Protein AF-0000000079721865 (afdb_homodimer)

InterPro domains:
  IPR003718 OsmC/Ohr conserved domain [PF02566] (36-125)
  IPR015946 K homology domain-like, alpha/beta [G3DSA:3.30.300.20] (5-131)
  IPR036102 OsmC/Ohr superfamily [SSF82784] (3-128)

pLDDT: mean 96.14, std 5.16, range [50.62, 98.81]

Nearest PDB structures (foldseek):
  1lql-assembly4_G  TM=8.878E-01  e=3.752E-09  Mycoplasmoides pneumoniae
  1ml8-assembly1_A-2  TM=7.952E-01  e=2.985E-07  Escherichia coli
  2pn2-assembly1_A-2  TM=7.526E-01  e=1.915E-07  Psychrobacter arcticus 273-4
  6mjn-assembly2_C  TM=7.484E-01  e=2.421E-06  Legionella pneumophila
  3lus-assembly1_A  TM=7.087E-01  e=6.554E-05  Vibrio cholerae O1 biovar El Tor str. N16961

Solvent-accessible surface area (backbone atoms only — not comparable to full-atom values): 13467 Å² total; per-residue (Å²): 96,78,48,74,42,38,32,40,36,36,60,99,43,54,29,38,30,43,33,84,75,37,76,46,64,31,34,44,43,82,88,32,55,76,42,32,37,43,33,69,55,34,37,51,41,12,41,49,42,30,51,53,27,42,51,51,52,46,28,64,76,67,64,32,63,56,58,36,38,40,36,41,40,38,35,36,41,43,76,84,68,25,19,55,40,38,38,40,36,43,36,37,38,30,33,72,42,84,66,60,49,64,70,61,49,50,52,48,46,55,60,61,17,34,49,48,45,28,44,51,63,43,24,53,72,50,72,50,77,44,76,41,74,63,130,97,78,48,75,42,39,32,39,36,36,61,99,44,54,28,36,31,44,35,83,75,38,74,46,66,29,34,42,42,82,88,32,55,75,45,30,37,42,34,69,55,33,37,54,40,12,41,50,42,30,49,55,27,43,51,50,50,44,28,64,75,63,64,34,62,56,57,37,36,39,37,41,40,37,34,38,41,44,76,82,68,25,18,55,40,38,38,41,37,43,36,37,37,28,31,75,41,86,65,59,50,63,70,60,49,51,52,46,44,56,59,61,16,34,49,50,44,29,46,51,64,44,24,52,73,49,71,50,78,44,75,40,74,63,129

Sequence (270 aa):
MNYQIKASSISNQDAVVHIKQSNIDFGTTPNTAETLPNPAELLLGSFAACILKNVERFSGMMNFSYTKATLEVNATRLENPPRIDNILYNLTIYSSDKKLNIDLLKKNLERFGTIYNTLKLSCTISGTIDTIEHVMNYQIKASSISNQDAVVHIKQSNIDFGTTPNTAETLPNPAELLLGSFAACILKNVERFSGMMNFSYTKATLEVNATRLENPPRIDNILYNLTIYSSDKKLNIDLLKKNLERFGTIYNTLKLSCTISGTIDTIEHV

Secondary structure (DSSP, 8-state):
-EEEEEEEEETTS-EEEEETTEEEEE--SGGGTTTSPPHHHHHHHHHHHHHHHHHHHHHHHTT---SEEEEEEEEEEEETTEEEEEEEEEEEEE---TT--HHHHHHHHHHH-HHHHHHTTTSEEEEEEEEE---/-EEEEEEEEETTS-EEEEETTEEEEE--SGGGTTTSPPHHHHHHHHHHHHHHHHHHHHHHHTT---SEEEEEEEEEEEETTEEEEEEEEEEEEE---TT--HHHHHHHHHHH-HHHHHHTTTSEEEEEEEEE---

Radius of gyration: 18.84 Å; Cα contacts (8 Å, |Δi|>4): 651; chains: 2; bounding box: 33×64×42 Å

Foldseek 3Di:
DDDDWDKDDDPPGWIWIGDDPDIATAGDDPVCPVPHHDPVRVLVVLVVCLLVVLVVVVCVVLVFDFDDKDKDKDWDFDVVVTDTAEIEMEMETAGPTPSDDQVVSVVCSCVPRPSNVVCVVRYHYDYDYHYDYDD/DDDDWDKDDDPPGWIWIGDDPDIAIAGDDPVCPVPHHDPVRVLVVLVVCLLVVLVVVVCVVLVFDFDDKDKDKDWDFDVVVTDTAEIEMEMETAGPTPSDDQVVSVVCSCVPRPSNVVCVVRYHYDYDYHYDYDD

Organism: NCBI:txid616991

Structure (mmCIF, N/CA/C/O backbone):
data_AF-0000000079721865-model_v1
#
loop_
_entity.id
_entity.type
_entity.pdbx_description
1 polymer 'OsmC-like protein'
#
loop_
_atom_site.group_PDB
_atom_site.id
_atom_site.type_symbol
_atom_site.label_atom_id
_atom_site.label_alt_id
_atom_site.label_comp_id
_atom_site.label_asym_id
_atom_site.label_entity_id
_atom_site.label_seq_id
_atom_site.pdbx_PDB_ins_code
_atom_site.Cartn_x
_atom_site.Cartn_y
_atom_site.Cartn_z
_atom_site.occupancy
_atom_site.B_iso_or_equiv
_atom_site.auth_seq_id
_atom_site.auth_comp_id
_atom_site.auth_asym_id
_atom_site.auth_atom_id
_atom_site.pdbx_PDB_model_num
ATOM 1 N N . MET A 1 1 ? -14.484 1.109 -11.148 1 88.56 1 MET A N 1
ATOM 2 C CA . MET A 1 1 ? -14.562 0.683 -9.758 1 88.56 1 MET A CA 1
ATOM 3 C C . MET A 1 1 ? -13.953 1.732 -8.836 1 88.56 1 MET A C 1
ATOM 5 O O . MET A 1 1 ? -13.008 2.422 -9.203 1 88.56 1 MET A O 1
ATOM 9 N N . ASN A 1 2 ? -14.703 1.821 -7.664 1 93 2 ASN A N 1
ATOM 10 C CA . ASN A 1 2 ? -14.258 2.83 -6.711 1 93 2 ASN A CA 1
ATOM 11 C C . ASN A 1 2 ? -13.836 2.201 -5.387 1 93 2 ASN A C 1
ATOM 13 O O . ASN A 1 2 ? -14.359 1.159 -4.992 1 93 2 ASN A O 1
ATOM 17 N N . TYR A 1 3 ? -12.828 2.859 -4.777 1 95.88 3 TYR A N 1
ATOM 18 C CA . TYR A 1 3 ? -12.336 2.43 -3.471 1 95.88 3 TYR A CA 1
ATOM 19 C C . TYR A 1 3 ? -12.344 3.584 -2.477 1 95.88 3 TYR A C 1
ATOM 21 O O . TYR A 1 3 ? -12.188 4.746 -2.863 1 95.88 3 TYR A O 1
ATOM 29 N N . GLN A 1 4 ? -12.539 3.146 -1.228 1 96.19 4 GLN A N 1
ATOM 30 C CA . GLN A 1 4 ? -12.508 4.133 -0.152 1 96.19 4 GLN A CA 1
ATOM 31 C C . GLN A 1 4 ? -11.914 3.539 1.122 1 96.19 4 GLN A C 1
ATOM 33 O O . GLN A 1 4 ? -12.25 2.416 1.506 1 96.19 4 GLN A O 1
ATOM 38 N N . ILE A 1 5 ? -10.992 4.324 1.718 1 97.56 5 ILE A N 1
ATOM 39 C CA . ILE A 1 5 ? -10.492 3.943 3.037 1 97.56 5 ILE A CA 1
ATOM 40 C C . ILE A 1 5 ? -10.43 5.172 3.939 1 97.56 5 ILE A C 1
ATOM 42 O O . ILE A 1 5 ? -10.547 6.305 3.467 1 97.56 5 ILE A O 1
ATOM 46 N N . LYS A 1 6 ? -10.344 4.93 5.211 1 98.31 6 LYS A N 1
ATOM 47 C CA . LYS A 1 6 ? -10.117 5.965 6.215 1 98.31 6 LYS A CA 1
ATOM 48 C C . LYS A 1 6 ? -8.875 5.652 7.051 1 98.31 6 LYS A C 1
ATOM 50 O O . LYS A 1 6 ? -8.469 4.496 7.152 1 98.31 6 LYS A O 1
ATOM 55 N N . ALA A 1 7 ? -8.273 6.664 7.562 1 98.56 7 ALA A N 1
ATOM 56 C CA . ALA A 1 7 ? -7.141 6.504 8.469 1 98.56 7 ALA A CA 1
ATOM 57 C C . ALA A 1 7 ? -7.117 7.609 9.523 1 98.56 7 ALA A C 1
ATOM 59 O O . ALA A 1 7 ? -7.738 8.656 9.336 1 98.56 7 ALA A O 1
ATOM 60 N N . SER A 1 8 ? -6.457 7.293 10.617 1 98.19 8 SER A N 1
ATOM 61 C CA . SER A 1 8 ? -6.383 8.281 11.688 1 98.19 8 SER A CA 1
ATOM 62 C C . SER A 1 8 ? -5.086 8.141 12.484 1 98.19 8 SER A C 1
ATOM 64 O O . SER A 1 8 ? -4.453 7.082 12.461 1 98.19 8 SER A O 1
ATOM 66 N N . SER A 1 9 ? -4.695 9.219 13.031 1 97.12 9 SER A N 1
ATOM 67 C CA . SER A 1 9 ? -3.547 9.242 13.93 1 97.12 9 SER A CA 1
ATOM 68 C C . SER A 1 9 ? -3.793 10.164 15.117 1 97.12 9 SER A C 1
ATOM 70 O O . SER A 1 9 ? -4.609 11.086 15.039 1 97.12 9 SER A O 1
ATOM 72 N N . ILE A 1 10 ? -3.229 9.859 16.281 1 95.31 10 ILE A N 1
ATOM 73 C CA . ILE A 1 10 ? -3.141 10.742 17.438 1 95.31 10 ILE A CA 1
ATOM 74 C C . ILE A 1 10 ? -1.715 11.273 17.578 1 95.31 10 ILE A C 1
ATOM 76 O O . ILE A 1 10 ? -0.75 10.523 17.438 1 95.31 10 ILE A O 1
ATOM 80 N N . SER A 1 11 ? -1.641 12.523 17.812 1 94.19 11 SER A N 1
ATOM 81 C CA . SER A 1 11 ? -0.327 13.148 17.938 1 94.19 11 SER A CA 1
ATOM 82 C C . SER A 1 11 ? 0.564 12.367 18.906 1 94.19 11 SER A C 1
ATOM 84 O O . SER A 1 11 ? 0.111 11.938 19.953 1 94.19 11 SER A O 1
ATOM 86 N N . ASN A 1 12 ? 1.693 12.203 18.5 1 92.69 12 ASN A N 1
ATOM 87 C CA . ASN A 1 12 ? 2.75 11.555 19.266 1 92.69 12 ASN A CA 1
ATOM 88 C C . ASN A 1 12 ? 2.43 10.086 19.516 1 92.69 12 ASN A C 1
ATOM 90 O O . ASN A 1 12 ? 3.02 9.461 20.406 1 92.69 12 ASN A O 1
ATOM 94 N N . GLN A 1 13 ? 1.38 9.602 18.891 1 91 13 GLN A N 1
ATOM 95 C CA . GLN A 1 13 ? 1.057 8.18 18.906 1 91 13 GLN A CA 1
ATOM 96 C C . GLN A 1 13 ? 1.071 7.586 17.5 1 91 13 GLN A C 1
ATOM 98 O O . GLN A 1 13 ? 1.258 8.312 16.531 1 91 13 GLN A O 1
ATOM 103 N N . ASP A 1 14 ? 0.906 6.312 17.453 1 90.25 14 ASP A N 1
ATOM 104 C CA . ASP A 1 14 ? 0.917 5.672 16.141 1 90.25 14 ASP A CA 1
ATOM 105 C C . ASP A 1 14 ? -0.439 5.812 15.453 1 90.25 14 ASP A C 1
ATOM 107 O O . ASP A 1 14 ? -1.287 6.59 15.898 1 90.25 14 ASP A O 1
ATOM 111 N N . ALA A 1 15 ? -0.467 5.305 14.242 1 95.69 15 ALA A N 1
ATOM 112 C CA . ALA A 1 15 ? -1.614 5.559 13.375 1 95.69 15 ALA A CA 1
ATOM 113 C C . ALA A 1 15 ? -2.223 4.254 12.875 1 95.69 15 ALA A C 1
ATOM 115 O O . ALA A 1 15 ? -1.639 3.182 13.055 1 95.69 15 ALA A O 1
ATOM 116 N N . VAL A 1 16 ? -3.461 4.426 12.406 1 97.62 16 VAL A N 1
ATOM 117 C CA . VAL A 1 16 ? -4.203 3.24 11.984 1 97.62 16 VAL A CA 1
ATOM 118 C C . VAL A 1 16 ? -4.938 3.527 10.68 1 97.62 16 VAL A C 1
ATOM 120 O O . VAL A 1 16 ? -5.5 4.609 10.5 1 97.62 16 VAL A O 1
ATOM 123 N N . VAL A 1 17 ? -4.863 2.586 9.727 1 97.56 17 VAL A N 1
ATOM 124 C CA . VAL A 1 17 ? -5.711 2.58 8.539 1 97.56 17 VAL A CA 1
ATOM 125 C C . VAL A 1 17 ? -6.922 1.677 8.773 1 97.56 17 VAL A C 1
ATOM 127 O O . VAL A 1 17 ? -6.773 0.53 9.203 1 97.56 17 VAL A O 1
ATOM 130 N N . HIS A 1 18 ? -8.055 2.18 8.523 1 96.69 18 HIS A N 1
ATOM 131 C CA . HIS A 1 18 ? -9.305 1.429 8.641 1 96.69 18 HIS A CA 1
ATOM 132 C C . HIS A 1 18 ? -9.797 0.974 7.273 1 96.69 18 HIS A C 1
ATOM 134 O O . HIS A 1 18 ? -10.242 1.793 6.461 1 96.69 18 HIS A O 1
ATOM 140 N N . ILE A 1 19 ? -9.797 -0.343 7.066 1 95.19 19 ILE A N 1
ATOM 141 C CA . ILE A 1 19 ? -10.234 -0.929 5.805 1 95.19 19 ILE A CA 1
ATOM 142 C C . ILE A 1 19 ? -11.258 -2.033 6.074 1 95.19 19 ILE A C 1
ATOM 144 O O . ILE A 1 19 ? -10.906 -3.096 6.594 1 95.19 19 ILE A O 1
ATOM 148 N N . LYS A 1 20 ? -12.508 -1.859 5.727 1 94.69 20 LYS A N 1
ATOM 149 C CA . LYS A 1 20 ? -13.57 -2.828 5.984 1 94.69 20 LYS A CA 1
ATOM 150 C C . LYS A 1 20 ? -13.594 -3.234 7.457 1 94.69 20 LYS A C 1
ATOM 152 O O . LYS A 1 20 ? -13.812 -2.395 8.336 1 94.69 20 LYS A O 1
ATOM 157 N N . GLN A 1 21 ? -13.266 -4.48 7.699 1 91.94 21 GLN A N 1
ATOM 158 C CA . GLN A 1 21 ? -13.297 -4.941 9.086 1 91.94 21 GLN A CA 1
ATOM 159 C C . GLN A 1 21 ? -11.883 -5.09 9.648 1 91.94 21 GLN A C 1
ATOM 161 O O . GLN A 1 21 ? -11.695 -5.703 10.695 1 91.94 21 GLN A O 1
ATOM 166 N N . SER A 1 22 ? -10.945 -4.484 8.969 1 93.25 22 SER A N 1
ATOM 167 C CA . SER A 1 22 ? -9.547 -4.625 9.367 1 93.25 22 SER A CA 1
ATOM 168 C C . SER A 1 22 ? -8.953 -3.281 9.766 1 93.25 22 SER A C 1
ATOM 170 O O . SER A 1 22 ? -9.352 -2.236 9.258 1 93.25 22 SER A O 1
ATOM 172 N N . ASN A 1 23 ? -8.094 -3.332 10.758 1 95.94 23 ASN A N 1
ATOM 173 C CA . ASN A 1 23 ? -7.258 -2.207 11.156 1 95.94 23 ASN A CA 1
ATOM 174 C C . ASN A 1 23 ? -5.777 -2.521 10.969 1 95.94 23 ASN A C 1
ATOM 176 O O . ASN A 1 23 ? -5.301 -3.57 11.414 1 95.94 23 ASN A O 1
ATOM 180 N N . ILE A 1 24 ? -5.105 -1.661 10.297 1 96.69 24 ILE A N 1
ATOM 181 C CA . ILE A 1 24 ? -3.674 -1.818 10.078 1 96.69 24 ILE A CA 1
ATOM 182 C C . ILE A 1 24 ? -2.916 -0.701 10.789 1 96.69 24 ILE A C 1
ATOM 184 O O . ILE A 1 24 ? -2.98 0.461 10.375 1 96.69 24 ILE A O 1
ATOM 188 N N . ASP A 1 25 ? -2.176 -1.066 11.789 1 96.44 25 ASP A N 1
ATOM 189 C CA . ASP A 1 25 ? -1.335 -0.103 12.492 1 96.44 25 ASP A CA 1
ATOM 190 C C . ASP A 1 25 ? -0.068 0.204 11.703 1 96.44 25 ASP A C 1
ATOM 192 O O . ASP A 1 25 ? 0.532 -0.694 11.109 1 96.44 25 ASP A O 1
ATOM 196 N N . PHE A 1 26 ? 0.277 1.444 11.695 1 96.38 26 PHE A N 1
ATOM 197 C CA . PHE A 1 26 ? 1.536 1.825 11.07 1 96.38 26 PHE A CA 1
ATOM 198 C C . PHE A 1 26 ? 2.25 2.895 11.891 1 96.38 26 PHE A C 1
ATOM 200 O O . PHE A 1 26 ? 1.621 3.598 12.68 1 96.38 26 PHE A O 1
ATOM 207 N N . GLY A 1 27 ? 3.52 2.975 11.711 1 94.44 27 GLY A N 1
ATOM 208 C CA . GLY A 1 27 ? 4.336 3.84 12.555 1 94.44 27 GLY A CA 1
ATOM 209 C C . GLY A 1 27 ? 4.398 5.27 12.047 1 94.44 27 GLY A C 1
ATOM 210 O O . GLY A 1 27 ? 4.559 5.508 10.852 1 94.44 27 GLY A O 1
ATOM 211 N N . THR A 1 28 ? 4.285 6.227 13.023 1 93.19 28 THR A N 1
ATOM 212 C CA . THR A 1 28 ? 4.453 7.641 12.703 1 93.19 28 THR A CA 1
ATOM 213 C C . THR A 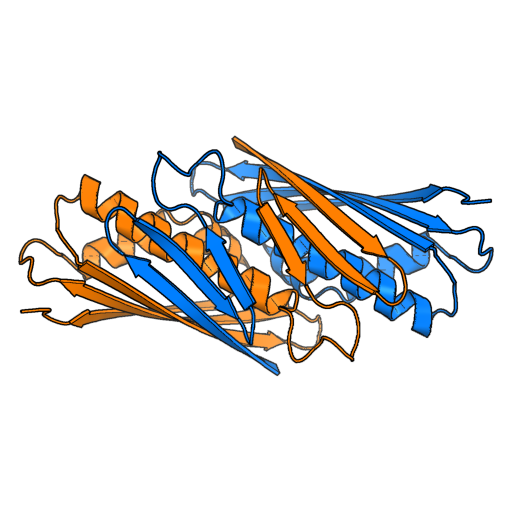1 28 ? 5.559 8.266 13.547 1 93.19 28 THR A C 1
ATOM 215 O O . THR A 1 28 ? 5.945 9.414 13.32 1 93.19 28 THR A O 1
ATOM 218 N N . THR A 1 29 ? 6.016 7.496 14.469 1 91.44 29 THR A N 1
ATOM 219 C CA . THR A 1 29 ? 7.023 8.008 15.391 1 91.44 29 THR A CA 1
ATOM 220 C C . THR A 1 29 ? 8.305 7.184 15.305 1 91.44 29 THR A C 1
ATOM 222 O O . THR A 1 29 ? 8.273 6.027 14.883 1 91.44 29 THR A O 1
ATOM 225 N N . PRO A 1 30 ? 9.406 7.738 15.773 1 88.5 30 PRO A N 1
ATOM 226 C CA . PRO A 1 30 ? 10.664 6.984 15.797 1 88.5 30 PRO A CA 1
ATOM 227 C C . PRO A 1 30 ? 10.578 5.734 16.672 1 88.5 30 PRO A C 1
ATOM 229 O O . PRO A 1 30 ? 11.25 4.734 16.391 1 88.5 30 PRO A O 1
ATOM 232 N N . ASN A 1 31 ? 9.773 5.746 17.703 1 89.38 31 ASN A N 1
ATOM 233 C CA . ASN A 1 31 ? 9.688 4.656 18.672 1 89.38 31 ASN A CA 1
ATOM 234 C C . ASN A 1 31 ? 9.094 3.396 18.062 1 89.38 31 ASN A C 1
ATOM 236 O O . ASN A 1 31 ? 9.375 2.285 18.516 1 89.38 31 ASN A O 1
ATOM 240 N N . THR A 1 32 ? 8.312 3.602 17.031 1 90.88 32 THR A N 1
ATOM 241 C CA . THR A 1 32 ? 7.648 2.439 16.453 1 90.88 32 THR A CA 1
ATOM 242 C C . THR A 1 32 ? 8.195 2.141 15.055 1 90.88 32 THR A C 1
ATOM 244 O O . THR A 1 32 ? 7.66 1.29 14.336 1 90.88 32 THR A O 1
ATOM 247 N N . ALA A 1 33 ? 9.266 2.787 14.75 1 88 33 ALA A N 1
ATOM 248 C CA . ALA A 1 33 ? 9.836 2.68 13.414 1 88 33 ALA A CA 1
ATOM 249 C C . ALA A 1 33 ? 10.344 1.265 13.141 1 88 33 ALA A C 1
ATOM 251 O O . ALA A 1 33 ? 10.336 0.803 12 1 88 33 ALA A O 1
ATOM 252 N N . GLU A 1 34 ? 10.68 0.518 14.227 1 90 34 GLU A N 1
ATOM 253 C CA . GLU A 1 34 ? 11.273 -0.803 14.047 1 90 34 GLU A CA 1
ATOM 254 C C . GLU A 1 34 ? 10.234 -1.905 14.219 1 90 34 GLU A C 1
ATOM 256 O O . GLU A 1 34 ? 10.516 -3.078 13.961 1 90 34 GLU A O 1
ATOM 261 N N . THR A 1 35 ? 9.062 -1.528 14.617 1 93.06 35 THR A N 1
ATOM 262 C CA . THR A 1 35 ? 8.086 -2.568 14.938 1 93.06 35 THR A CA 1
ATOM 263 C C . THR A 1 35 ? 6.891 -2.5 13.992 1 93.06 35 THR A C 1
ATOM 265 O O . THR A 1 35 ? 6.387 -3.533 13.547 1 93.06 35 THR A O 1
ATOM 268 N N . LEU A 1 36 ? 6.488 -1.336 13.656 1 96.06 36 LEU A N 1
ATOM 269 C CA . LEU A 1 36 ? 5.312 -1.163 12.805 1 96.06 36 LEU A CA 1
ATOM 270 C C . LEU A 1 36 ? 5.719 -0.841 11.375 1 96.06 36 LEU A C 1
ATOM 272 O O . LEU A 1 36 ? 6.773 -0.248 11.141 1 96.06 36 LEU A O 1
ATOM 276 N N . PRO A 1 37 ? 4.828 -1.225 10.438 1 97.25 37 PRO A N 1
ATOM 277 C CA . PRO A 1 37 ? 5.121 -0.902 9.031 1 97.25 37 PRO A CA 1
ATOM 278 C C . PRO A 1 37 ? 5.172 0.602 8.773 1 97.25 37 PRO A C 1
ATOM 280 O O . PRO A 1 37 ? 4.398 1.361 9.359 1 97.25 37 PRO A O 1
ATOM 283 N N . ASN A 1 38 ? 6.105 1.029 7.949 1 96.94 38 ASN A N 1
ATOM 284 C CA . ASN A 1 38 ? 6.094 2.383 7.406 1 96.94 38 ASN A CA 1
ATOM 285 C C . ASN A 1 38 ? 5.383 2.441 6.059 1 96.94 38 ASN A C 1
ATOM 287 O O . ASN A 1 38 ? 5.023 1.404 5.496 1 96.94 38 ASN A O 1
ATOM 291 N N . PRO A 1 39 ? 5.172 3.604 5.539 1 97.75 39 PRO A N 1
ATOM 292 C CA . PRO A 1 39 ? 4.379 3.74 4.312 1 97.75 39 PRO A CA 1
ATOM 293 C C . PRO A 1 39 ? 4.969 2.959 3.141 1 97.75 39 PRO A C 1
ATOM 295 O O . PRO A 1 39 ? 4.227 2.346 2.367 1 97.75 39 PRO A O 1
ATOM 298 N N . ALA A 1 40 ? 6.285 2.951 2.951 1 98.12 40 ALA A N 1
ATOM 299 C CA . ALA A 1 40 ? 6.93 2.236 1.852 1 98.12 40 ALA A CA 1
ATOM 300 C C . ALA A 1 40 ? 6.691 0.733 1.96 1 98.12 40 ALA A C 1
ATOM 302 O O . 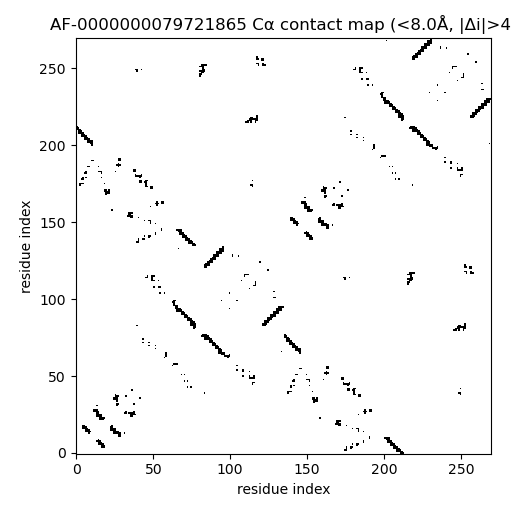ALA A 1 40 ? 6.414 0.068 0.959 1 98.12 40 ALA A O 1
ATOM 303 N N . GLU A 1 41 ? 6.762 0.238 3.146 1 98.38 41 GLU A N 1
ATOM 304 C CA . GLU A 1 41 ? 6.531 -1.186 3.371 1 98.38 41 GLU A CA 1
ATOM 305 C C . GLU A 1 41 ? 5.074 -1.557 3.111 1 98.38 41 GLU A C 1
ATOM 307 O O . GLU A 1 41 ? 4.785 -2.637 2.588 1 98.38 41 GLU A O 1
ATOM 312 N N . LEU A 1 42 ? 4.172 -0.688 3.482 1 98.44 42 LEU A N 1
ATOM 313 C CA . LEU A 1 42 ? 2.764 -0.904 3.17 1 98.44 42 LEU A CA 1
ATOM 314 C C . LEU A 1 42 ? 2.537 -0.914 1.662 1 98.44 42 LEU A C 1
ATOM 316 O O . LEU A 1 42 ? 1.751 -1.716 1.154 1 98.44 42 LEU A O 1
ATOM 320 N N . LEU A 1 43 ? 3.195 -0.049 0.911 1 98.75 43 LEU A N 1
ATOM 321 C CA . LEU A 1 43 ? 3.104 -0.03 -0.545 1 98.75 43 LEU A CA 1
ATOM 322 C C . LEU A 1 43 ? 3.564 -1.357 -1.137 1 98.75 43 LEU A C 1
ATOM 324 O O . LEU A 1 43 ? 2.875 -1.94 -1.977 1 98.75 43 LEU A O 1
ATOM 328 N N . LEU A 1 44 ? 4.723 -1.811 -0.649 1 98.75 44 LEU A N 1
ATOM 329 C CA . LEU A 1 44 ? 5.242 -3.086 -1.131 1 98.75 44 LEU A CA 1
ATOM 330 C C . LEU A 1 44 ? 4.309 -4.23 -0.751 1 98.75 44 LEU A C 1
ATOM 332 O O . LEU A 1 44 ? 4.176 -5.203 -1.498 1 98.75 44 LEU A O 1
ATOM 336 N N 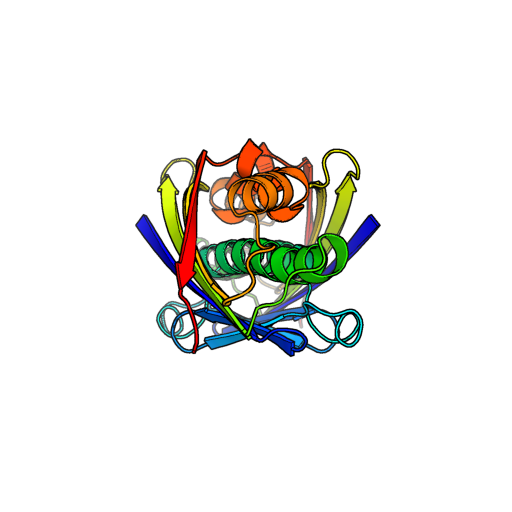. GLY A 1 45 ? 3.695 -4.113 0.421 1 98.62 45 GLY A N 1
ATOM 337 C CA . GLY A 1 45 ? 2.686 -5.086 0.808 1 98.62 45 GLY A CA 1
ATOM 338 C C . GLY A 1 45 ? 1.519 -5.148 -0.16 1 98.62 45 GLY A C 1
ATOM 339 O O . GLY A 1 45 ? 1.025 -6.234 -0.475 1 98.62 45 GLY A O 1
ATOM 340 N N . SER A 1 46 ? 1.061 -3.986 -0.601 1 98.69 46 SER A N 1
ATOM 341 C CA . SER A 1 46 ? -0.029 -3.945 -1.57 1 98.69 46 SER A CA 1
ATOM 342 C C . SER A 1 46 ? 0.376 -4.605 -2.885 1 98.69 46 SER A C 1
ATOM 344 O O . SER A 1 46 ? -0.429 -5.297 -3.514 1 98.69 46 SER A O 1
ATOM 346 N N . PHE A 1 47 ? 1.594 -4.43 -3.283 1 98.81 47 PHE A N 1
ATOM 347 C CA . PHE A 1 47 ? 2.158 -5.059 -4.469 1 98.81 47 PHE A CA 1
ATOM 348 C C . PHE A 1 47 ? 2.174 -6.574 -4.324 1 98.81 47 PHE A C 1
ATOM 350 O O . PHE A 1 47 ? 1.741 -7.297 -5.227 1 98.81 47 PHE A O 1
ATOM 357 N N . ALA A 1 48 ? 2.666 -6.992 -3.213 1 98.75 48 ALA A N 1
ATOM 358 C CA . ALA A 1 48 ? 2.705 -8.43 -2.932 1 98.75 48 ALA A CA 1
ATOM 359 C C . ALA A 1 48 ? 1.302 -9.023 -2.943 1 98.75 48 ALA A C 1
ATOM 361 O O . ALA A 1 48 ? 1.089 -10.109 -3.492 1 98.75 48 ALA A O 1
ATOM 362 N N . ALA A 1 49 ? 0.375 -8.344 -2.305 1 98.38 49 ALA A N 1
ATOM 363 C CA . ALA A 1 49 ? -1.011 -8.805 -2.268 1 98.38 49 ALA A CA 1
ATOM 364 C C . ALA A 1 49 ? -1.579 -8.945 -3.678 1 98.38 49 ALA A C 1
ATOM 366 O O . ALA A 1 49 ? -2.314 -9.891 -3.963 1 98.38 49 ALA A O 1
ATOM 367 N N . CYS A 1 50 ? -1.279 -8.039 -4.504 1 98.44 50 CYS A N 1
ATOM 368 C CA . CYS A 1 50 ? -1.729 -8.07 -5.891 1 98.44 50 CYS A CA 1
ATOM 369 C C . CYS A 1 50 ? -1.243 -9.336 -6.594 1 98.44 50 CYS A C 1
ATOM 371 O O . CYS A 1 50 ? -2.027 -10.031 -7.238 1 98.44 50 CYS A O 1
ATOM 373 N N . ILE A 1 51 ? 0.037 -9.617 -6.473 1 98.62 51 ILE A N 1
ATOM 374 C CA . ILE A 1 51 ? 0.634 -10.789 -7.117 1 98.62 51 ILE A CA 1
ATOM 375 C C . ILE A 1 51 ? -0.015 -12.062 -6.578 1 98.62 51 ILE A C 1
ATOM 377 O O . ILE A 1 51 ? -0.489 -12.898 -7.352 1 98.62 51 ILE A O 1
ATOM 381 N N . LEU A 1 52 ? -0.142 -12.195 -5.258 1 98.44 52 LEU A N 1
ATOM 382 C CA . LEU A 1 52 ? -0.623 -13.438 -4.652 1 98.44 52 LEU A CA 1
ATOM 383 C C . LEU A 1 52 ? -2.115 -13.617 -4.906 1 98.44 52 LEU A C 1
ATOM 385 O O . LEU A 1 52 ? -2.584 -14.742 -5.098 1 98.44 52 LEU A O 1
ATOM 389 N N . LYS A 1 53 ? -2.852 -12.523 -4.836 1 97.75 53 LYS A N 1
ATOM 390 C CA . LYS A 1 53 ? -4.27 -12.641 -5.172 1 97.75 53 LYS A CA 1
ATOM 391 C C . LYS A 1 53 ? -4.457 -13.156 -6.598 1 97.75 53 LYS A C 1
ATOM 393 O O . LYS A 1 53 ? -5.336 -13.977 -6.852 1 97.75 53 LYS A O 1
ATOM 398 N N . ASN A 1 54 ? -3.643 -12.688 -7.516 1 97.88 54 ASN A N 1
ATOM 399 C CA . ASN A 1 54 ? -3.752 -13.109 -8.906 1 97.88 54 ASN A CA 1
ATOM 400 C C . ASN A 1 54 ? -3.271 -14.539 -9.102 1 97.88 54 ASN A C 1
ATOM 402 O O . ASN A 1 54 ? -3.773 -15.258 -9.969 1 97.88 54 ASN A O 1
ATOM 406 N N . VAL A 1 55 ? -2.277 -14.969 -8.273 1 98.19 55 VAL A N 1
ATOM 407 C CA . VAL A 1 55 ? -1.907 -16.375 -8.305 1 98.19 55 VAL A CA 1
ATOM 408 C C . VAL A 1 55 ? -3.133 -17.234 -8.016 1 98.19 55 VAL A C 1
ATOM 410 O O . VAL A 1 55 ? -3.408 -18.203 -8.734 1 98.19 55 VAL A O 1
ATOM 413 N N . GLU A 1 56 ? -3.875 -16.891 -7.008 1 97.31 56 GLU A N 1
ATOM 414 C CA . GLU A 1 56 ? -5.094 -17.609 -6.66 1 97.31 56 GLU A CA 1
ATOM 415 C C . GLU A 1 56 ? -6.117 -17.547 -7.789 1 97.31 56 GLU A C 1
ATOM 417 O O . GLU A 1 56 ? -6.668 -18.562 -8.195 1 97.31 56 GLU A O 1
ATOM 422 N N . ARG A 1 57 ? -6.316 -16.375 -8.281 1 96.31 57 ARG A N 1
ATOM 423 C CA . ARG A 1 57 ? -7.301 -16.172 -9.344 1 96.31 57 ARG A CA 1
ATOM 424 C C . ARG A 1 57 ? -6.965 -17 -10.57 1 96.31 57 ARG A C 1
ATOM 426 O O . ARG A 1 57 ? -7.828 -17.703 -11.102 1 96.31 57 ARG A O 1
ATOM 433 N N . PHE A 1 58 ? -5.742 -16.984 -10.992 1 97.31 58 PHE A N 1
ATOM 434 C CA . PHE A 1 58 ? -5.363 -17.656 -12.234 1 97.31 58 PHE A CA 1
ATOM 435 C C . PHE A 1 58 ? -5.223 -19.156 -12.016 1 97.31 58 PHE A C 1
ATOM 437 O O . PHE A 1 58 ? -5.328 -19.953 -12.961 1 97.31 58 PHE A O 1
ATOM 444 N N . SER A 1 59 ? -4.926 -19.562 -10.703 1 97 59 SER A N 1
ATOM 445 C CA . SER A 1 59 ? -4.934 -21 -10.453 1 97 59 SER A CA 1
ATOM 446 C C . SER A 1 59 ? -6.277 -21.625 -10.828 1 97 59 SER A C 1
ATOM 448 O O . SER A 1 59 ? -6.324 -22.734 -11.367 1 97 59 SER A O 1
ATOM 450 N N . GLY A 1 60 ? -7.359 -20.953 -10.539 1 95.5 60 GLY A N 1
ATOM 451 C CA . GLY A 1 60 ? -8.688 -21.406 -10.945 1 95.5 60 GLY A CA 1
ATOM 452 C C . GLY A 1 60 ? -8.914 -21.297 -12.445 1 95.5 60 GLY A C 1
ATOM 453 O O . GLY A 1 60 ? -9.359 -22.266 -13.078 1 95.5 60 GLY A O 1
ATOM 454 N N . MET A 1 61 ? -8.547 -20.234 -13.039 1 96.19 61 MET A N 1
ATOM 455 C CA . MET A 1 61 ? -8.844 -19.922 -14.438 1 96.19 61 MET A CA 1
ATOM 456 C C . MET A 1 61 ? -8.023 -20.812 -15.375 1 96.19 61 MET A C 1
ATOM 458 O O . MET A 1 61 ? -8.492 -21.203 -16.438 1 96.19 61 MET A O 1
ATOM 462 N N . MET A 1 62 ? -6.82 -21.062 -14.977 1 95.88 62 MET A N 1
ATOM 463 C CA . MET A 1 62 ? -5.906 -21.844 -15.797 1 95.88 62 MET A CA 1
ATOM 464 C C . MET A 1 62 ? -5.898 -23.297 -15.352 1 95.88 62 MET A C 1
ATOM 466 O O . MET A 1 62 ? -5.133 -24.109 -15.883 1 95.88 62 MET A O 1
ATOM 470 N N . ASN A 1 63 ? -6.641 -23.625 -14.312 1 96.06 63 ASN A N 1
ATOM 471 C CA . ASN A 1 63 ? -6.887 -24.969 -13.82 1 96.06 63 ASN A CA 1
ATOM 472 C C . ASN A 1 63 ? -5.59 -25.672 -13.414 1 96.06 63 ASN A C 1
ATOM 474 O O . ASN A 1 63 ? -5.297 -26.766 -13.883 1 96.06 63 ASN A O 1
ATOM 478 N N . PHE A 1 64 ? -4.809 -25.062 -12.602 1 97.12 64 PHE A N 1
ATOM 479 C CA . PHE A 1 64 ? -3.662 -25.719 -11.992 1 97.12 64 PHE A CA 1
ATOM 480 C C . PHE A 1 64 ? -3.756 -25.656 -10.469 1 97.12 64 PHE A C 1
ATOM 482 O O . PHE A 1 64 ? -4.367 -24.734 -9.914 1 97.12 64 PHE A O 1
ATOM 489 N N . SER A 1 65 ? -3.1 -26.609 -9.805 1 96.81 65 SER A N 1
ATOM 490 C CA . SER A 1 65 ? -3.125 -26.672 -8.352 1 96.81 65 SER A CA 1
ATOM 491 C C . SER A 1 65 ? -1.783 -26.266 -7.754 1 96.81 65 SER A C 1
ATOM 493 O O . SER A 1 65 ? -0.74 -26.422 -8.391 1 96.81 65 SER A O 1
ATOM 495 N N . TYR A 1 66 ? -1.806 -25.688 -6.637 1 97.25 66 TYR A N 1
ATOM 496 C CA . TYR A 1 66 ? -0.643 -25.391 -5.805 1 97.25 66 TYR A CA 1
ATOM 497 C C . TYR A 1 66 ? -1.001 -25.469 -4.324 1 97.25 66 TYR A C 1
ATOM 499 O O . TYR A 1 66 ? -2.18 -25.5 -3.967 1 97.25 66 TYR A O 1
ATOM 507 N N . THR A 1 67 ? -0.017 -25.594 -3.447 1 96.94 67 THR A N 1
ATOM 508 C CA . THR A 1 67 ? -0.286 -25.703 -2.018 1 96.94 67 THR A CA 1
ATOM 509 C C . THR A 1 67 ? -0.011 -24.375 -1.314 1 96.94 67 THR A C 1
ATOM 511 O O . THR A 1 67 ? -0.779 -23.953 -0.447 1 96.94 67 THR A O 1
ATOM 514 N N . LYS A 1 68 ? 1.059 -23.781 -1.749 1 97 68 LYS A N 1
ATOM 515 C CA . LYS A 1 68 ? 1.562 -22.578 -1.085 1 97 68 LYS A CA 1
ATOM 516 C C . LYS A 1 68 ? 2.328 -21.688 -2.061 1 97 68 LYS A C 1
ATOM 518 O O . LYS A 1 68 ? 2.9 -22.188 -3.037 1 97 68 LYS A O 1
ATOM 523 N N . ALA A 1 69 ? 2.225 -20.422 -1.863 1 98.25 69 ALA A N 1
ATOM 524 C CA . ALA A 1 69 ? 3.062 -19.469 -2.596 1 98.25 69 ALA A CA 1
ATOM 525 C C . ALA A 1 69 ? 3.729 -18.484 -1.646 1 98.25 69 ALA A C 1
ATOM 527 O O . ALA A 1 69 ? 3.111 -18.031 -0.682 1 98.25 69 ALA A O 1
ATOM 528 N N . THR A 1 70 ? 4.984 -18.188 -1.896 1 98.5 70 THR A N 1
ATOM 529 C CA . THR A 1 70 ? 5.723 -17.188 -1.132 1 98.5 70 THR A CA 1
ATOM 530 C C . THR A 1 70 ? 6.316 -16.125 -2.057 1 98.5 70 THR A C 1
ATOM 532 O O . THR A 1 70 ? 6.668 -16.422 -3.199 1 98.5 70 THR A O 1
ATOM 535 N N . LEU A 1 71 ? 6.402 -14.938 -1.562 1 98.75 71 LEU A N 1
ATOM 536 C CA . LEU A 1 71 ? 6.871 -13.812 -2.359 1 98.75 71 LEU A CA 1
ATOM 537 C C . LEU A 1 71 ? 7.824 -12.938 -1.553 1 98.75 71 LEU A C 1
ATOM 539 O O . LEU A 1 71 ? 7.516 -12.555 -0.421 1 98.75 71 LEU A O 1
ATOM 543 N N . GLU A 1 72 ? 8.984 -12.703 -2.09 1 98.69 72 GLU A N 1
ATOM 544 C CA . GLU A 1 72 ? 9.906 -11.703 -1.579 1 98.69 72 GLU A CA 1
ATOM 545 C C . GLU A 1 72 ? 9.93 -10.461 -2.471 1 98.69 72 GLU A C 1
ATOM 547 O O . GLU A 1 72 ? 10.039 -10.57 -3.693 1 98.69 72 GLU A O 1
ATOM 552 N N . VAL A 1 73 ? 9.812 -9.305 -1.844 1 98.75 73 VAL A N 1
ATOM 553 C CA . VAL A 1 73 ? 9.82 -8.047 -2.584 1 98.75 73 VAL A CA 1
ATOM 554 C C . VAL A 1 73 ? 10.891 -7.121 -2.016 1 98.75 73 VAL A C 1
ATOM 556 O O . VAL A 1 73 ? 10.961 -6.91 -0.803 1 98.75 73 VAL A O 1
ATOM 559 N N . ASN A 1 74 ? 11.711 -6.621 -2.869 1 98.44 74 ASN A N 1
ATOM 560 C CA . ASN A 1 74 ? 12.727 -5.617 -2.559 1 98.44 74 ASN A CA 1
ATOM 561 C C . ASN A 1 74 ? 12.523 -4.34 -3.371 1 98.44 74 ASN A C 1
ATOM 563 O O . ASN A 1 74 ? 12.086 -4.398 -4.523 1 98.44 74 ASN A O 1
ATOM 567 N N . ALA A 1 75 ? 12.836 -3.217 -2.752 1 98.44 75 ALA A N 1
ATOM 568 C CA . ALA A 1 75 ? 12.68 -1.959 -3.479 1 98.44 75 ALA A CA 1
ATOM 569 C C . ALA A 1 75 ? 13.75 -0.953 -3.068 1 98.44 75 ALA A C 1
ATOM 571 O O . ALA A 1 75 ? 14.25 -0.996 -1.943 1 98.44 75 ALA A O 1
ATOM 572 N N . THR A 1 76 ? 14.062 -0.122 -4.016 1 97.94 76 THR A N 1
ATOM 573 C CA . THR A 1 76 ? 14.945 1.002 -3.744 1 97.94 76 THR A CA 1
ATOM 574 C C . THR A 1 76 ? 14.188 2.322 -3.797 1 97.94 76 THR A C 1
ATOM 576 O O . THR A 1 76 ? 13.219 2.457 -4.555 1 97.94 76 THR A O 1
ATOM 579 N N . ARG A 1 77 ? 14.602 3.221 -2.996 1 97.44 77 ARG A N 1
ATOM 580 C CA . ARG A 1 77 ? 13.992 4.547 -2.93 1 97.44 77 ARG A CA 1
ATOM 581 C C . ARG A 1 77 ? 14.969 5.617 -3.41 1 97.44 77 ARG A C 1
ATOM 583 O O . ARG A 1 77 ? 16.141 5.613 -3.031 1 97.44 77 ARG A O 1
ATOM 590 N N . LEU A 1 78 ? 14.547 6.512 -4.285 1 96.38 78 LEU A N 1
ATOM 591 C CA . LEU A 1 78 ? 15.273 7.727 -4.645 1 96.38 78 LEU A CA 1
ATOM 592 C C . LEU A 1 78 ? 15.07 8.812 -3.594 1 96.38 78 LEU A C 1
ATOM 594 O O . LEU A 1 78 ? 14 8.906 -2.992 1 96.38 78 LEU A O 1
ATOM 598 N N . GLU A 1 79 ? 16.016 9.672 -3.445 1 95.19 79 GLU A N 1
ATOM 599 C CA . GLU A 1 79 ? 15.953 10.664 -2.379 1 95.19 79 GLU A CA 1
ATOM 600 C C . GLU A 1 79 ? 15.406 11.992 -2.895 1 95.19 79 GLU A C 1
ATOM 602 O O . GLU A 1 79 ? 14.766 12.742 -2.15 1 95.19 79 GLU A O 1
ATOM 607 N N . ASN A 1 80 ? 15.586 12.242 -4.18 1 94.88 80 ASN A N 1
ATOM 608 C CA . ASN A 1 80 ? 15.203 13.562 -4.684 1 94.88 80 ASN A CA 1
ATOM 609 C C . ASN A 1 80 ? 14.578 13.469 -6.074 1 94.88 80 ASN A C 1
ATOM 611 O O . ASN A 1 80 ? 15.297 13.305 -7.066 1 94.88 80 ASN A O 1
ATOM 615 N N . PRO A 1 81 ? 13.289 13.727 -6.121 1 96.19 81 PRO A N 1
ATOM 616 C CA . PRO A 1 81 ? 12.32 13.664 -5.023 1 96.19 81 PRO A CA 1
ATOM 617 C C . PRO A 1 81 ? 12.203 12.266 -4.422 1 96.19 81 PRO A C 1
ATOM 619 O O . PRO A 1 81 ? 12.445 11.266 -5.105 1 96.19 81 PRO A O 1
ATOM 622 N N . PRO A 1 82 ? 11.875 12.188 -3.127 1 97.94 82 P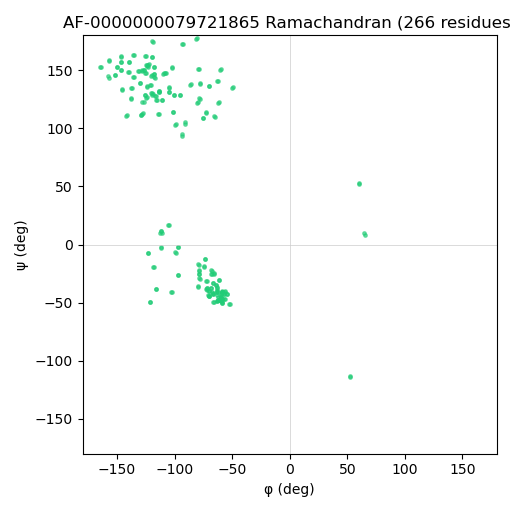RO A N 1
ATOM 623 C CA . PRO A 1 82 ? 11.719 10.859 -2.533 1 97.94 82 PRO A CA 1
ATOM 624 C C . PRO A 1 82 ? 10.609 10.047 -3.191 1 97.94 82 PRO A C 1
ATOM 626 O O . PRO A 1 82 ? 9.453 10.484 -3.225 1 97.94 82 PRO A O 1
ATOM 629 N N . ARG A 1 83 ? 10.93 8.891 -3.699 1 98.31 83 ARG A N 1
ATOM 630 C CA . ARG A 1 83 ? 9.969 7.996 -4.344 1 98.31 83 ARG A CA 1
ATOM 631 C C . ARG A 1 83 ? 10.539 6.594 -4.496 1 98.31 83 ARG A C 1
ATOM 633 O O . ARG A 1 83 ? 11.758 6.422 -4.59 1 98.31 83 ARG A O 1
ATOM 640 N N . ILE A 1 84 ? 9.703 5.641 -4.523 1 98.5 84 ILE A N 1
ATOM 641 C CA . ILE A 1 84 ? 10.125 4.281 -4.84 1 98.5 84 ILE A CA 1
ATOM 642 C C . ILE A 1 84 ? 10.516 4.195 -6.312 1 98.5 84 ILE A C 1
ATOM 644 O O . ILE A 1 84 ? 9.805 4.711 -7.18 1 98.5 84 ILE A O 1
ATOM 648 N N . ASP A 1 85 ? 11.562 3.574 -6.664 1 96.69 85 ASP A N 1
ATOM 649 C CA . ASP A 1 85 ? 12.117 3.641 -8.016 1 96.69 85 ASP A CA 1
ATOM 650 C C . ASP A 1 85 ? 12.195 2.25 -8.641 1 96.69 85 ASP A C 1
ATOM 652 O O . ASP A 1 85 ? 11.883 2.074 -9.82 1 96.69 85 ASP A O 1
ATOM 656 N N . ASN A 1 86 ? 12.742 1.328 -7.906 1 97.56 86 ASN A N 1
ATOM 657 C CA . ASN A 1 86 ? 12.922 -0.032 -8.398 1 97.56 86 ASN A CA 1
ATOM 658 C C . ASN A 1 86 ? 12.266 -1.055 -7.48 1 97.56 86 ASN A C 1
ATOM 660 O O . ASN A 1 86 ? 12.414 -0.984 -6.258 1 97.56 86 ASN A O 1
ATOM 664 N N . ILE A 1 87 ? 11.586 -2.016 -8.094 1 98.69 87 ILE A N 1
ATOM 665 C CA . ILE A 1 87 ? 10.969 -3.113 -7.355 1 98.69 87 ILE A CA 1
ATOM 666 C C . ILE A 1 87 ? 11.406 -4.445 -7.961 1 98.69 87 ILE A C 1
ATOM 668 O O . ILE A 1 87 ? 11.273 -4.66 -9.164 1 98.69 87 ILE A O 1
ATOM 672 N N . LEU A 1 88 ? 11.969 -5.23 -7.168 1 98.69 88 LEU A N 1
ATOM 673 C CA . LEU A 1 88 ? 12.336 -6.594 -7.535 1 98.69 88 LEU A CA 1
ATOM 674 C C . LEU A 1 88 ? 11.523 -7.605 -6.734 1 98.69 88 LEU A C 1
ATOM 676 O O . LEU A 1 88 ? 11.398 -7.484 -5.512 1 98.69 88 LEU A O 1
ATOM 680 N N . TYR A 1 89 ? 10.953 -8.594 -7.453 1 98.75 89 TYR A N 1
ATOM 681 C CA . TYR A 1 89 ? 10.203 -9.602 -6.711 1 98.75 89 TYR A CA 1
ATOM 682 C C . TYR A 1 89 ? 10.609 -11.008 -7.129 1 98.75 89 TYR A C 1
ATOM 684 O O . TYR A 1 89 ? 11.039 -11.227 -8.266 1 98.75 89 TYR A O 1
ATOM 692 N N . ASN A 1 90 ? 10.516 -11.883 -6.188 1 98.75 90 ASN A N 1
ATOM 693 C CA . ASN A 1 90 ? 10.711 -13.305 -6.41 1 98.75 90 ASN A CA 1
ATOM 694 C C . ASN A 1 90 ? 9.539 -14.125 -5.867 1 98.75 90 ASN A C 1
ATOM 696 O O . ASN A 1 90 ? 9.359 -14.219 -4.652 1 98.75 90 ASN A O 1
ATOM 700 N N . LEU A 1 91 ? 8.844 -14.703 -6.734 1 98.81 91 LEU A N 1
ATOM 701 C CA . LEU A 1 91 ? 7.691 -15.523 -6.398 1 98.81 91 LEU A CA 1
ATOM 702 C C . LEU A 1 91 ? 8.055 -17 -6.438 1 98.81 91 LEU A C 1
ATOM 704 O O . LEU A 1 91 ? 8.633 -17.484 -7.414 1 98.81 91 LEU A O 1
ATOM 708 N N . THR A 1 92 ? 7.73 -17.703 -5.371 1 98.69 92 THR A N 1
ATOM 709 C CA . THR A 1 92 ? 7.891 -19.156 -5.328 1 98.69 92 THR A CA 1
ATOM 710 C C . THR A 1 92 ? 6.535 -19.844 -5.191 1 98.69 92 THR A C 1
ATOM 712 O O . THR A 1 92 ? 5.797 -19.578 -4.238 1 98.69 92 THR A O 1
ATOM 715 N N . ILE A 1 93 ? 6.262 -20.734 -6.117 1 98.25 93 ILE A N 1
ATOM 716 C CA . ILE A 1 93 ? 5.02 -21.5 -6.078 1 98.25 93 ILE A CA 1
ATOM 717 C C . ILE A 1 93 ? 5.328 -22.953 -5.758 1 98.25 93 ILE A C 1
ATOM 719 O O . ILE A 1 93 ? 6.137 -23.594 -6.438 1 98.25 93 ILE A O 1
ATOM 723 N N . TYR A 1 94 ? 4.707 -23.438 -4.727 1 98.12 94 TYR A N 1
ATOM 724 C CA . TYR A 1 94 ? 4.824 -24.844 -4.359 1 98.12 94 TYR A CA 1
ATOM 725 C C . TYR A 1 94 ? 3.736 -25.672 -5.031 1 98.12 94 TYR A C 1
ATOM 727 O O . TYR A 1 94 ? 2.566 -25.609 -4.645 1 98.12 94 TYR A O 1
ATOM 735 N N . SER A 1 95 ? 4.098 -26.422 -6.043 1 97.31 95 SER A N 1
ATOM 736 C CA . SER A 1 95 ? 3.152 -27.141 -6.879 1 97.31 95 SER A CA 1
ATOM 737 C C . SER A 1 95 ? 3.832 -28.312 -7.594 1 97.31 95 SER A C 1
ATOM 739 O O . SER A 1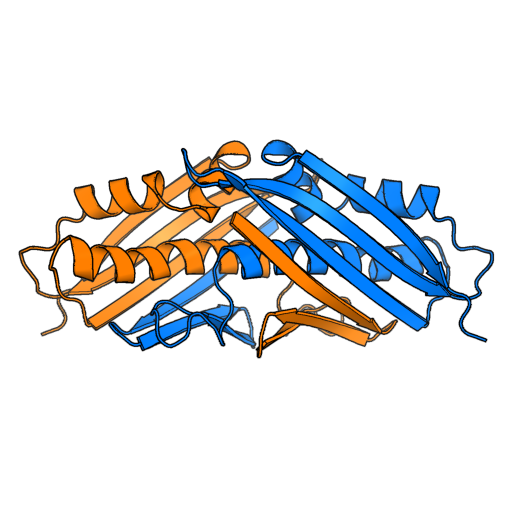 95 ? 5 -28.219 -7.98 1 97.31 95 SER A O 1
ATOM 741 N N . SER A 1 96 ? 3.098 -29.438 -7.793 1 95.75 96 SER A N 1
ATOM 742 C CA . SER A 1 96 ? 3.531 -30.578 -8.609 1 95.75 96 SER A CA 1
ATOM 743 C C . SER A 1 96 ? 2.674 -30.719 -9.859 1 95.75 96 SER A C 1
ATOM 745 O O . SER A 1 96 ? 2.713 -31.75 -10.531 1 95.75 96 SER A O 1
ATOM 747 N N . ASP A 1 97 ? 1.883 -29.672 -10.047 1 95.81 97 ASP A N 1
ATOM 748 C CA . ASP A 1 97 ? 0.939 -29.734 -11.164 1 95.81 97 ASP A CA 1
ATOM 749 C C . ASP A 1 97 ? 1.633 -29.422 -12.484 1 95.81 97 ASP A C 1
ATOM 751 O O . ASP A 1 97 ? 2.133 -28.312 -12.688 1 95.81 97 ASP A O 1
ATOM 755 N N . LYS A 1 98 ? 1.58 -30.359 -13.484 1 93.69 98 LYS A N 1
ATOM 756 C CA . LYS A 1 98 ? 2.244 -30.219 -14.773 1 93.69 98 LYS A CA 1
ATOM 757 C C . LYS A 1 98 ? 1.524 -29.203 -15.648 1 93.69 98 LYS A C 1
ATOM 759 O O . LYS A 1 98 ? 2.08 -28.719 -16.641 1 93.69 98 LYS A O 1
ATOM 764 N N . LYS A 1 99 ? 0.374 -28.844 -15.258 1 95.56 99 LYS A N 1
ATOM 765 C CA . LYS A 1 99 ? -0.387 -27.875 -16.031 1 95.56 99 LYS A CA 1
ATOM 766 C C . LYS A 1 99 ? 0.095 -26.453 -15.75 1 95.56 99 LYS A C 1
ATOM 768 O O . LYS A 1 99 ? -0.229 -25.516 -16.484 1 95.56 99 LYS A O 1
ATOM 773 N N . LEU A 1 100 ? 0.839 -26.281 -14.656 1 96.75 100 LEU A N 1
ATOM 774 C CA . LEU A 1 100 ? 1.332 -24.953 -14.312 1 96.75 100 LEU A CA 1
ATOM 775 C C . LEU A 1 100 ? 2.324 -24.453 -15.352 1 96.75 100 LEU A C 1
ATOM 777 O O . LEU A 1 100 ? 3.43 -24.984 -15.477 1 96.75 100 LEU A O 1
ATOM 781 N N . ASN A 1 101 ? 1.926 -23.453 -16.109 1 96.94 101 ASN A N 1
ATOM 782 C CA . ASN A 1 101 ? 2.764 -22.734 -17.078 1 96.94 101 ASN A CA 1
ATOM 783 C C . ASN A 1 101 ? 3.281 -21.422 -16.5 1 96.94 101 ASN A C 1
ATOM 785 O O . ASN A 1 101 ? 2.584 -20.406 -16.531 1 96.94 101 ASN A O 1
ATOM 789 N N . ILE A 1 102 ? 4.461 -21.422 -16.125 1 97.12 102 ILE A N 1
ATOM 790 C CA . ILE A 1 102 ? 5.059 -20.328 -15.367 1 97.12 102 ILE A CA 1
ATOM 791 C C . ILE A 1 102 ? 5.137 -19.078 -16.234 1 97.12 102 ILE A C 1
ATOM 793 O O . ILE A 1 102 ? 4.871 -17.969 -15.773 1 97.12 102 ILE A O 1
ATOM 797 N N . ASP A 1 103 ? 5.531 -19.266 -17.484 1 97.38 103 ASP A N 1
ATOM 798 C CA . ASP A 1 103 ? 5.656 -18.125 -18.391 1 97.38 103 ASP A CA 1
ATOM 799 C C . ASP A 1 103 ? 4.312 -17.438 -18.594 1 97.38 103 ASP A C 1
ATOM 801 O O . ASP A 1 103 ? 4.223 -16.203 -18.562 1 97.38 103 ASP A O 1
ATOM 805 N N . LEU A 1 104 ? 3.299 -18.234 -18.812 1 98 104 LEU A N 1
ATOM 806 C CA . LEU A 1 104 ? 1.962 -17.688 -19.031 1 98 104 LEU A CA 1
ATOM 807 C C . LEU A 1 104 ? 1.44 -17.031 -17.75 1 98 104 LEU A C 1
ATOM 809 O O . LEU A 1 104 ? 0.814 -15.969 -17.812 1 98 104 LEU A O 1
ATOM 813 N N . LEU A 1 105 ? 1.686 -17.672 -16.609 1 98.25 105 LEU A N 1
ATOM 814 C CA . LEU A 1 105 ? 1.274 -17.109 -15.328 1 98.25 105 LEU A CA 1
ATOM 815 C C . LEU A 1 105 ? 1.918 -15.742 -15.109 1 98.25 105 LEU A C 1
ATOM 817 O O . LEU A 1 105 ? 1.233 -14.773 -14.758 1 98.25 105 LEU A O 1
ATOM 821 N N . LYS A 1 106 ? 3.201 -15.656 -15.352 1 98.38 106 LYS A N 1
ATOM 822 C CA . LYS A 1 106 ? 3.918 -14.398 -15.172 1 98.38 106 LYS A CA 1
ATOM 823 C C . LYS A 1 106 ? 3.342 -13.305 -16.062 1 98.38 106 LYS A C 1
ATOM 825 O O . LYS A 1 106 ? 3.135 -12.18 -15.617 1 98.38 106 LYS A O 1
ATOM 830 N N . LYS A 1 107 ? 3.133 -13.633 -17.297 1 98.12 107 LYS A N 1
ATOM 831 C CA . LYS A 1 107 ? 2.553 -12.688 -18.234 1 98.12 107 LYS A CA 1
ATOM 832 C C . LYS A 1 107 ? 1.205 -12.172 -17.75 1 98.12 107 LYS A C 1
ATOM 834 O O . LYS A 1 107 ? 0.922 -10.977 -17.828 1 98.12 107 LYS A O 1
ATOM 839 N N . ASN A 1 108 ? 0.411 -13.055 -17.234 1 98.25 108 ASN A N 1
ATOM 840 C CA . ASN A 1 108 ? -0.92 -12.688 -16.766 1 98.25 108 ASN A CA 1
ATOM 841 C C . ASN A 1 108 ? -0.851 -11.836 -15.492 1 98.25 108 ASN A C 1
ATOM 843 O O . ASN A 1 108 ? -1.608 -10.875 -15.344 1 98.25 108 ASN A O 1
ATOM 847 N N . LEU A 1 109 ? 0.018 -12.234 -14.555 1 98.25 109 LEU A N 1
ATOM 848 C CA . LEU A 1 109 ? 0.207 -11.461 -13.336 1 98.25 109 LEU A CA 1
ATOM 849 C C . LEU A 1 109 ? 0.563 -10.016 -13.656 1 98.25 109 LEU A C 1
ATOM 851 O O . LEU A 1 109 ? 0.041 -9.086 -13.039 1 98.25 109 LEU A O 1
ATOM 855 N N . GLU A 1 110 ? 1.425 -9.812 -14.609 1 97.56 110 GLU A N 1
ATOM 856 C CA . GLU A 1 110 ? 1.922 -8.484 -14.977 1 97.56 110 GLU A CA 1
ATOM 857 C C . GLU A 1 110 ? 0.907 -7.734 -15.828 1 97.56 110 GLU A C 1
ATOM 859 O O . GLU A 1 110 ? 0.801 -6.508 -15.734 1 97.56 110 GLU A O 1
ATOM 864 N N . ARG A 1 111 ? 0.122 -8.438 -16.562 1 97.75 111 ARG A N 1
ATOM 865 C CA . ARG A 1 111 ? -0.851 -7.82 -17.453 1 97.75 111 ARG A CA 1
ATOM 866 C C . ARG A 1 111 ? -2.092 -7.371 -16.688 1 97.75 111 ARG A C 1
ATOM 868 O O . ARG A 1 111 ? -2.648 -6.309 -16.969 1 97.75 111 ARG A O 1
ATOM 875 N N . PHE A 1 112 ? -2.5 -8.125 -15.711 1 97.81 112 PHE A N 1
ATOM 876 C CA . PHE A 1 112 ? -3.816 -7.898 -15.125 1 97.81 112 PHE A CA 1
ATOM 877 C C . PHE A 1 112 ? -3.691 -7.379 -13.695 1 97.81 112 PHE A C 1
ATOM 879 O O . PHE A 1 112 ? -4.699 -7.09 -13.047 1 97.81 112 PHE A O 1
ATOM 886 N N . GLY A 1 113 ? -2.525 -7.27 -13.203 1 98.12 113 GLY A N 1
ATOM 887 C CA . GLY A 1 113 ? -2.33 -6.773 -11.852 1 98.12 113 GLY A CA 1
ATOM 888 C C . GLY A 1 113 ? -2.58 -5.281 -11.727 1 98.12 113 GLY A C 1
ATOM 889 O O . GLY A 1 113 ? -1.805 -4.469 -12.234 1 98.12 113 GLY A O 1
ATOM 890 N N . THR A 1 114 ? -3.57 -4.953 -11.023 1 98.44 114 THR A N 1
ATOM 891 C CA . THR A 1 114 ? -3.934 -3.549 -10.852 1 98.44 114 THR A CA 1
ATOM 892 C C . THR A 1 114 ? -2.779 -2.764 -10.234 1 98.44 114 THR A C 1
ATOM 894 O O . THR A 1 114 ? -2.389 -1.715 -10.758 1 98.44 114 THR A O 1
ATOM 897 N N . ILE A 1 115 ? -2.217 -3.301 -9.102 1 98.81 115 ILE A N 1
ATOM 898 C CA . ILE A 1 115 ? -1.134 -2.588 -8.438 1 98.81 115 ILE A CA 1
ATOM 899 C C . ILE A 1 115 ? 0.128 -2.648 -9.297 1 98.81 115 ILE A C 1
ATOM 901 O O . ILE A 1 115 ? 0.857 -1.66 -9.406 1 98.81 115 ILE A O 1
ATOM 905 N N . TYR A 1 116 ? 0.392 -3.807 -9.914 1 98.75 116 TYR A N 1
ATOM 906 C CA . TYR A 1 116 ? 1.517 -3.93 -10.836 1 98.75 116 TYR A CA 1
ATOM 907 C C . TYR A 1 116 ? 1.466 -2.848 -11.906 1 98.75 116 TYR A C 1
ATOM 909 O O . TYR A 1 116 ? 2.438 -2.113 -12.102 1 98.75 116 TYR A O 1
ATOM 917 N N . ASN A 1 117 ? 0.316 -2.709 -12.562 1 98.62 117 ASN A N 1
ATOM 918 C CA . ASN A 1 117 ? 0.152 -1.767 -13.664 1 98.62 117 ASN A CA 1
ATOM 919 C C . ASN A 1 117 ? 0.247 -0.321 -13.188 1 98.62 117 ASN A C 1
ATOM 921 O O . ASN A 1 117 ? 0.703 0.553 -13.922 1 98.62 117 ASN A O 1
ATOM 925 N N . THR A 1 118 ? -0.2 -0.089 -11.984 1 98.75 118 THR A N 1
ATOM 926 C CA . THR A 1 118 ? -0.094 1.252 -11.414 1 98.75 118 THR A CA 1
ATOM 927 C C . THR A 1 118 ? 1.367 1.631 -11.195 1 98.75 118 THR A C 1
ATOM 929 O O . THR A 1 118 ? 1.82 2.68 -11.656 1 98.75 118 THR A O 1
ATOM 932 N N . LEU A 1 119 ? 2.111 0.708 -10.547 1 98.69 119 LEU A N 1
ATOM 933 C CA . LEU A 1 119 ? 3.469 1.02 -10.109 1 98.69 119 LEU A CA 1
ATOM 934 C C . LEU A 1 119 ? 4.449 0.928 -11.273 1 98.69 119 LEU A C 1
ATOM 936 O O . LEU A 1 119 ? 5.504 1.565 -11.258 1 98.69 119 LEU A O 1
ATOM 940 N N . LYS A 1 120 ? 4.074 0.198 -12.289 1 98.12 120 LYS A N 1
ATOM 941 C CA . LYS A 1 120 ? 4.988 0.069 -13.422 1 98.12 120 LYS A CA 1
ATOM 942 C C . LYS A 1 120 ? 5.141 1.396 -14.164 1 98.12 120 LYS A C 1
ATOM 944 O O . LYS A 1 120 ? 6.105 1.593 -14.906 1 98.12 120 LYS A O 1
ATOM 949 N N . LEU A 1 121 ? 4.234 2.303 -14.062 1 97.5 121 LEU A N 1
ATOM 950 C CA . LEU A 1 121 ? 4.309 3.623 -14.68 1 97.5 121 LEU A CA 1
ATOM 951 C C . LEU A 1 121 ? 5.285 4.52 -13.93 1 97.5 121 LEU A C 1
ATOM 953 O O . LEU A 1 121 ? 5.742 5.531 -14.469 1 97.5 121 LEU A O 1
ATOM 957 N N . SER A 1 122 ? 5.59 4.148 -12.664 1 97.5 122 SER A N 1
ATOM 958 C CA . SER A 1 122 ? 6.43 5.008 -11.836 1 97.5 122 SER A CA 1
ATOM 959 C C . SER A 1 122 ? 7.727 4.305 -11.445 1 97.5 122 SER A C 1
ATOM 961 O O . SER A 1 122 ? 8.703 4.953 -11.062 1 97.5 122 SER A O 1
ATOM 963 N N . CYS A 1 123 ? 7.73 3.01 -11.539 1 98.12 123 CYS A N 1
ATOM 964 C CA . CYS A 1 123 ? 8.859 2.209 -11.078 1 98.12 123 CYS A CA 1
ATOM 965 C C . CYS A 1 123 ? 9.32 1.245 -12.164 1 98.12 123 CYS A C 1
ATOM 967 O O . CYS A 1 123 ? 8.523 0.811 -12.992 1 98.12 123 CYS A O 1
ATOM 969 N N . THR A 1 124 ? 10.625 0.942 -12.148 1 98.19 124 THR A N 1
ATOM 970 C CA . THR A 1 124 ? 11.086 -0.245 -12.859 1 98.19 124 THR A CA 1
ATOM 971 C C . THR A 1 124 ? 10.789 -1.508 -12.062 1 98.19 124 THR A C 1
ATOM 973 O O . THR A 1 124 ? 11.148 -1.6 -10.883 1 98.19 124 THR A O 1
ATOM 976 N N . ILE A 1 125 ? 10.109 -2.461 -12.656 1 98.69 125 ILE A N 1
ATOM 977 C CA . ILE A 1 125 ? 9.734 -3.688 -11.961 1 98.69 125 ILE A CA 1
ATOM 978 C C . ILE A 1 125 ? 10.344 -4.895 -12.68 1 98.69 125 ILE A C 1
ATOM 980 O O . ILE A 1 125 ? 10.266 -5 -13.906 1 98.69 125 ILE A O 1
ATOM 984 N N . SER A 1 126 ? 10.961 -5.699 -11.969 1 98.19 126 SER A N 1
ATOM 985 C CA . SER A 1 126 ? 11.477 -6.965 -12.477 1 98.19 126 SER A CA 1
ATOM 986 C C . SER A 1 126 ? 11.18 -8.109 -11.508 1 98.19 126 SER A C 1
ATOM 988 O O . SER A 1 126 ? 11.18 -7.906 -10.289 1 98.19 126 SER A O 1
ATOM 990 N N . GLY A 1 127 ? 10.906 -9.273 -12.039 1 97.75 127 GLY A N 1
ATOM 991 C CA . GLY A 1 127 ? 10.578 -10.375 -11.156 1 97.75 127 GLY A CA 1
ATOM 992 C C . GLY A 1 127 ? 10.82 -11.742 -11.773 1 97.75 127 GLY A C 1
ATOM 993 O O . GLY A 1 127 ? 10.992 -11.852 -12.992 1 97.75 127 GLY A O 1
ATOM 994 N N . THR A 1 128 ? 10.977 -12.695 -10.898 1 98.19 128 THR A N 1
ATOM 995 C CA . THR A 1 128 ? 11.117 -14.086 -11.289 1 98.19 128 THR A CA 1
ATOM 996 C C . THR A 1 128 ? 10.055 -14.953 -10.609 1 98.19 128 THR A C 1
ATOM 998 O O . THR A 1 128 ? 9.531 -14.586 -9.555 1 98.19 128 THR A O 1
ATOM 1001 N N . ILE A 1 129 ? 9.734 -16.031 -11.211 1 98.19 129 ILE A N 1
ATOM 1002 C CA . ILE A 1 129 ? 8.852 -17.047 -10.633 1 98.19 129 ILE A CA 1
ATOM 1003 C C . ILE A 1 129 ? 9.555 -18.391 -10.617 1 98.19 129 ILE A C 1
ATOM 1005 O O . ILE A 1 129 ? 10.055 -18.859 -11.648 1 98.19 129 ILE A O 1
ATOM 1009 N N . ASP A 1 130 ? 9.578 -18.953 -9.477 1 97.25 130 ASP A N 1
ATOM 1010 C CA . ASP A 1 130 ? 10.133 -20.281 -9.297 1 97.25 130 ASP A CA 1
ATOM 1011 C C . ASP A 1 130 ? 9.07 -21.266 -8.797 1 97.25 130 ASP A C 1
ATOM 1013 O O . ASP A 1 130 ? 8.094 -20.859 -8.156 1 97.25 130 ASP A O 1
ATOM 1017 N N . THR A 1 131 ? 9.289 -22.516 -9.133 1 97.06 131 THR A N 1
ATOM 1018 C CA . THR A 1 131 ? 8.391 -23.562 -8.641 1 97.06 131 THR A CA 1
ATOM 1019 C C . THR A 1 131 ? 9.156 -24.594 -7.816 1 97.06 131 THR A C 1
ATOM 1021 O O . THR A 1 131 ? 10.273 -24.969 -8.172 1 97.06 131 THR A O 1
ATOM 1024 N N . ILE A 1 132 ? 8.633 -24.984 -6.773 1 96.25 132 ILE A N 1
ATOM 1025 C CA . ILE A 1 132 ? 9.164 -26.047 -5.941 1 96.25 132 ILE A CA 1
ATOM 1026 C C . ILE A 1 132 ? 8.156 -27.188 -5.863 1 96.25 132 ILE A C 1
ATOM 1028 O O . ILE A 1 132 ? 6.98 -26.969 -5.566 1 96.25 132 ILE A O 1
ATOM 1032 N N . GLU A 1 133 ? 8.609 -28.438 -6.125 1 90.81 133 GLU A N 1
ATOM 1033 C CA . GLU A 1 133 ? 7.734 -29.609 -6.02 1 90.81 133 GLU A CA 1
ATOM 1034 C C . GLU A 1 133 ? 7.496 -29.984 -4.559 1 90.81 133 GLU A C 1
ATOM 1036 O O . GLU A 1 133 ? 8.414 -29.938 -3.742 1 90.81 133 GLU A O 1
ATOM 1041 N N . HIS A 1 134 ? 6.184 -29.703 -4.133 1 70.12 134 HIS A N 1
ATOM 1042 C CA . HIS A 1 134 ? 5.898 -30.25 -2.809 1 70.12 134 HIS A CA 1
ATOM 1043 C C . HIS A 1 134 ? 5.258 -31.625 -2.904 1 70.12 134 HIS A C 1
ATOM 1045 O O . HIS A 1 134 ? 4.262 -31.797 -3.609 1 70.12 134 HIS A O 1
ATOM 1051 N N . VAL A 1 135 ? 6.215 -32.75 -2.836 1 50.62 135 VAL A N 1
ATOM 1052 C CA . VAL A 1 135 ? 5.762 -34.125 -2.676 1 50.62 135 VAL A CA 1
ATOM 1053 C C . VAL A 1 135 ? 5.051 -34.281 -1.334 1 50.62 135 VAL A C 1
ATOM 1055 O O . VAL A 1 135 ? 5.441 -33.688 -0.34 1 50.62 135 VAL A O 1
ATOM 1058 N N . MET B 1 1 ? 17.922 4.266 0.05 1 89 1 MET B N 1
ATOM 1059 C CA . MET B 1 1 ? 17.312 3.418 1.063 1 89 1 MET B CA 1
ATOM 1060 C C . MET B 1 1 ? 16.625 2.217 0.423 1 89 1 MET B C 1
ATOM 1062 O O . MET B 1 1 ? 16.109 2.309 -0.695 1 89 1 MET B O 1
ATOM 1066 N N . ASN B 1 2 ? 16.797 1.104 1.218 1 93.31 2 ASN B N 1
ATOM 1067 C CA . ASN B 1 2 ? 16.234 -0.134 0.695 1 93.31 2 ASN B CA 1
ATOM 1068 C C . ASN B 1 2 ? 15.141 -0.687 1.616 1 93.31 2 ASN B C 1
ATOM 1070 O O . ASN B 1 2 ? 15.195 -0.495 2.832 1 93.31 2 ASN B O 1
ATOM 1074 N N . TYR B 1 3 ? 14.148 -1.326 0.959 1 96.06 3 TYR B N 1
ATOM 1075 C CA . TYR B 1 3 ? 13.07 -1.97 1.692 1 96.06 3 TYR B CA 1
ATOM 1076 C C . TYR B 1 3 ? 12.906 -3.424 1.269 1 96.06 3 TYR B C 1
ATOM 1078 O O . TYR B 1 3 ? 13.195 -3.777 0.121 1 96.06 3 TYR B O 1
ATOM 1086 N N . GLN B 1 4 ? 12.445 -4.176 2.281 1 96.38 4 GLN B N 1
ATOM 1087 C CA . GLN B 1 4 ? 12.18 -5.586 2.01 1 96.38 4 GLN B CA 1
ATOM 1088 C C . GLN B 1 4 ? 10.977 -6.082 2.809 1 96.38 4 GLN B C 1
ATOM 1090 O O . GLN B 1 4 ? 10.852 -5.793 4 1 96.38 4 GLN B O 1
ATOM 1095 N N . ILE B 1 5 ? 10.086 -6.793 2.078 1 97.75 5 ILE B N 1
ATOM 1096 C CA . ILE B 1 5 ? 9 -7.469 2.775 1 97.75 5 ILE B CA 1
ATOM 1097 C C . ILE B 1 5 ? 8.836 -8.883 2.223 1 97.75 5 ILE B C 1
ATOM 1099 O O . ILE B 1 5 ? 9.398 -9.219 1.178 1 97.75 5 ILE B O 1
ATOM 1103 N N . LYS B 1 6 ? 8.148 -9.703 2.975 1 98.31 6 LYS B N 1
ATOM 1104 C CA . LYS B 1 6 ? 7.75 -11.039 2.541 1 98.31 6 LYS B CA 1
ATOM 1105 C C . LYS B 1 6 ? 6.238 -11.219 2.635 1 98.31 6 LYS B C 1
ATOM 1107 O O . LYS B 1 6 ? 5.57 -10.516 3.396 1 98.31 6 LYS B O 1
ATOM 1112 N N . ALA B 1 7 ? 5.723 -12.078 1.831 1 98.56 7 ALA B N 1
ATOM 1113 C CA . ALA B 1 7 ? 4.305 -12.422 1.881 1 98.56 7 ALA B CA 1
ATOM 1114 C C . ALA B 1 7 ? 4.082 -13.883 1.51 1 98.56 7 ALA B C 1
ATOM 1116 O O . ALA B 1 7 ? 4.941 -14.508 0.882 1 98.56 7 ALA B O 1
ATOM 1117 N N . SER B 1 8 ? 2.957 -14.391 1.974 1 98.12 8 SER B N 1
ATOM 1118 C CA . SER B 1 8 ? 2.652 -15.789 1.682 1 98.12 8 SER B CA 1
ATOM 1119 C C . SER B 1 8 ? 1.148 -16.031 1.599 1 98.12 8 SER B C 1
ATOM 1121 O O . SER B 1 8 ? 0.363 -15.234 2.131 1 98.12 8 SER B O 1
ATOM 1123 N N . SER B 1 9 ? 0.813 -17 0.851 1 96.94 9 SER B N 1
ATOM 1124 C CA . SER B 1 9 ? -0.572 -17.453 0.756 1 96.94 9 SER B CA 1
ATOM 1125 C C . SER B 1 9 ? -0.658 -18.969 0.704 1 96.94 9 SER B C 1
ATOM 1127 O O . SER B 1 9 ? 0.299 -19.641 0.308 1 96.94 9 SER B O 1
ATOM 1129 N N . ILE B 1 10 ? -1.728 -19.562 1.24 1 95.06 10 ILE B N 1
ATOM 1130 C CA . ILE B 1 10 ? -2.098 -20.953 1.061 1 95.06 10 ILE B CA 1
ATOM 1131 C C . ILE B 1 10 ? -3.281 -21.062 0.101 1 95.06 10 ILE B C 1
ATOM 1133 O O . ILE B 1 10 ? -4.234 -20.281 0.198 1 95.06 10 ILE B O 1
ATOM 1137 N N . SER B 1 11 ? -3.162 -21.984 -0.786 1 93.88 11 SER B N 1
ATOM 1138 C CA . SER B 1 11 ? -4.223 -22.156 -1.774 1 93.88 11 SER B CA 1
ATOM 1139 C C . SER B 1 11 ? -5.59 -22.234 -1.109 1 93.88 11 SER B C 1
ATOM 1141 O O . SER B 1 11 ? -5.754 -22.891 -0.082 1 93.88 11 SER B O 1
ATOM 1143 N N . ASN B 1 12 ? -6.438 -21.562 -1.656 1 92.25 12 ASN B N 1
ATOM 1144 C CA . ASN B 1 12 ? -7.84 -21.516 -1.253 1 92.25 12 ASN B CA 1
ATOM 1145 C C . ASN B 1 12 ? -8.008 -20.922 0.139 1 92.25 12 ASN B C 1
ATOM 1147 O O . ASN B 1 12 ? -9.039 -21.109 0.781 1 92.25 12 ASN B O 1
ATOM 1151 N N . GLN B 1 13 ? -6.938 -20.375 0.673 1 90.38 13 GLN B N 1
ATOM 1152 C CA . GLN B 1 13 ? -6.988 -19.625 1.923 1 90.38 13 GLN B CA 1
ATOM 1153 C C . GLN B 1 13 ? -6.535 -18.188 1.718 1 90.38 13 GLN B C 1
ATOM 1155 O O . GLN B 1 13 ? -6.137 -17.812 0.616 1 90.38 13 GLN B O 1
ATOM 1160 N N . ASP B 1 14 ? -6.648 -17.422 2.756 1 89.75 14 ASP B N 1
ATOM 1161 C CA . ASP B 1 14 ? -6.234 -16.031 2.633 1 89.75 14 ASP B CA 1
ATOM 1162 C C . ASP B 1 14 ? -4.719 -15.898 2.766 1 89.75 14 ASP B C 1
ATOM 1164 O O . ASP B 1 14 ? -3.992 -16.891 2.701 1 89.75 14 ASP B O 1
ATOM 1168 N N . ALA B 1 15 ? -4.289 -14.664 2.619 1 95.5 15 ALA B N 1
ATOM 1169 C CA . ALA B 1 15 ? -2.855 -14.398 2.506 1 95.5 15 ALA B CA 1
ATOM 1170 C C . ALA B 1 15 ? -2.404 -13.375 3.539 1 95.5 15 ALA B C 1
ATOM 1172 O O . ALA B 1 15 ? -3.232 -12.742 4.199 1 95.5 15 ALA B O 1
ATOM 1173 N N . VAL B 1 16 ? -1.082 -13.391 3.729 1 97.56 16 VAL B N 1
ATOM 1174 C CA . VAL B 1 16 ? -0.524 -12.531 4.766 1 97.56 16 VAL B CA 1
ATOM 1175 C C . VAL B 1 16 ? 0.745 -11.859 4.25 1 97.56 16 VAL B C 1
ATOM 1177 O O . VAL B 1 16 ? 1.564 -12.492 3.582 1 97.56 16 VAL B O 1
ATOM 1180 N N . VAL B 1 17 ? 0.871 -10.547 4.496 1 97.56 17 VAL B N 1
ATOM 1181 C CA . VAL B 1 17 ? 2.121 -9.82 4.312 1 97.56 17 VAL B CA 1
ATOM 1182 C C . VAL B 1 17 ? 2.871 -9.727 5.641 1 97.56 17 VAL B C 1
ATOM 1184 O O . VAL B 1 17 ? 2.293 -9.352 6.66 1 97.56 17 VAL B O 1
ATOM 1187 N N . HIS B 1 18 ? 4.082 -10.086 5.633 1 96.81 18 HIS B N 1
ATOM 1188 C CA . HIS B 1 18 ? 4.949 -10.008 6.805 1 96.81 18 HIS B CA 1
ATOM 1189 C C . HIS B 1 18 ? 5.871 -8.797 6.734 1 96.81 18 HIS B C 1
ATOM 1191 O O . HIS B 1 18 ? 6.785 -8.758 5.91 1 96.81 18 HIS B O 1
ATOM 1197 N N . ILE B 1 19 ? 5.66 -7.855 7.645 1 95.19 19 ILE B N 1
ATOM 1198 C CA . ILE B 1 19 ? 6.453 -6.633 7.695 1 95.19 19 ILE B CA 1
ATOM 1199 C C . ILE B 1 19 ? 6.973 -6.414 9.117 1 95.19 19 ILE B C 1
ATOM 1201 O O . ILE B 1 19 ? 6.199 -6.109 10.023 1 95.19 19 ILE B O 1
ATOM 1205 N N . LYS B 1 20 ? 8.25 -6.531 9.375 1 94.94 20 LYS B N 1
ATOM 1206 C CA . LYS B 1 20 ? 8.836 -6.398 10.703 1 94.94 20 LYS B CA 1
ATOM 1207 C C . LYS B 1 20 ? 8.133 -7.305 11.711 1 94.94 20 LYS B C 1
ATOM 1209 O O . LYS B 1 20 ? 8.133 -8.531 11.555 1 94.94 20 LYS B O 1
ATOM 1214 N N . GLN B 1 21 ? 7.469 -6.691 12.648 1 92.12 21 GLN B N 1
ATOM 1215 C CA . GLN B 1 21 ? 6.789 -7.496 13.656 1 92.12 21 GLN B CA 1
ATOM 1216 C C . GLN B 1 21 ? 5.281 -7.516 13.422 1 92.12 21 GLN B C 1
ATOM 1218 O O . GLN B 1 21 ? 4.516 -7.922 14.297 1 92.12 21 GLN B O 1
ATOM 1223 N N . SER B 1 22 ? 4.891 -7.145 12.234 1 93.31 22 SER B N 1
ATOM 1224 C CA . SER B 1 22 ? 3.471 -7.047 11.914 1 93.31 22 SER B CA 1
ATOM 1225 C C . SER B 1 22 ? 3.082 -8.023 10.812 1 93.31 22 SER B C 1
ATOM 1227 O O . SER B 1 22 ? 3.896 -8.336 9.938 1 93.31 22 SER B O 1
ATOM 1229 N N . ASN B 1 23 ? 1.893 -8.57 10.945 1 96 23 ASN B N 1
ATOM 1230 C CA . ASN B 1 23 ? 1.247 -9.359 9.898 1 96 23 ASN B CA 1
ATOM 1231 C C . ASN B 1 23 ? -0.04 -8.695 9.414 1 96 23 ASN B C 1
ATOM 1233 O O . ASN B 1 23 ? -0.893 -8.32 10.219 1 96 23 ASN B O 1
ATOM 1237 N N . ILE B 1 24 ? -0.14 -8.531 8.148 1 96.62 24 ILE B N 1
ATOM 1238 C CA . ILE B 1 24 ? -1.332 -7.945 7.543 1 96.62 24 ILE B CA 1
ATOM 1239 C C . ILE B 1 24 ? -2.047 -8.992 6.691 1 96.62 24 ILE B C 1
ATOM 1241 O O . ILE B 1 24 ? -1.552 -9.375 5.629 1 96.62 24 ILE B O 1
ATOM 1245 N N . ASP B 1 25 ? -3.201 -9.375 7.129 1 96.38 25 ASP B N 1
ATOM 1246 C CA . ASP B 1 25 ? -4.02 -10.297 6.352 1 96.38 25 ASP B CA 1
ATOM 1247 C C . ASP B 1 25 ? -4.719 -9.578 5.199 1 96.38 25 ASP B C 1
ATOM 1249 O O . ASP B 1 25 ? -5.191 -8.453 5.359 1 96.38 25 ASP B O 1
ATOM 1253 N N . PHE B 1 26 ? -4.734 -10.227 4.09 1 96.25 26 PHE B N 1
ATOM 1254 C CA . PHE B 1 26 ? -5.477 -9.68 2.959 1 96.25 26 PHE B CA 1
ATOM 1255 C C . PHE B 1 26 ? -6.207 -10.789 2.207 1 96.25 26 PHE B C 1
ATOM 1257 O O . PHE B 1 26 ? -5.84 -11.961 2.303 1 96.25 26 PHE B O 1
ATOM 1264 N N . GLY B 1 27 ? -7.223 -10.406 1.521 1 94.12 27 GLY B N 1
ATOM 1265 C CA . GLY B 1 27 ? -8.094 -11.383 0.893 1 94.12 27 GLY B CA 1
ATOM 1266 C C . GLY B 1 27 ? -7.613 -11.828 -0.475 1 94.12 27 GLY B C 1
ATOM 1267 O O . GLY B 1 27 ? -7.188 -11 -1.286 1 94.12 27 GLY B O 1
ATOM 1268 N N . THR B 1 28 ? -7.719 -13.172 -0.72 1 92.75 28 THR B N 1
ATOM 1269 C CA . THR B 1 28 ? -7.395 -13.719 -2.033 1 92.75 28 THR B CA 1
ATOM 1270 C C . THR B 1 28 ? -8.586 -14.492 -2.605 1 92.75 28 THR B C 1
ATOM 1272 O O . THR B 1 28 ? -8.555 -14.906 -3.764 1 92.75 28 THR B O 1
ATOM 1275 N N . THR B 1 29 ? -9.555 -14.641 -1.782 1 91 29 THR B N 1
ATOM 1276 C CA . THR B 1 29 ? -10.719 -15.43 -2.193 1 91 29 THR B CA 1
ATOM 1277 C C . THR B 1 29 ? -11.984 -14.578 -2.158 1 91 29 THR B C 1
ATOM 1279 O O . THR B 1 29 ? -12.039 -13.57 -1.45 1 91 29 THR B O 1
ATOM 1282 N N . PRO B 1 30 ? -13.023 -15.016 -2.854 1 87.75 30 PRO B N 1
ATOM 1283 C CA . PRO B 1 30 ? -14.297 -14.297 -2.809 1 87.75 30 PRO B CA 1
ATOM 1284 C C . PRO B 1 30 ? -14.891 -14.242 -1.405 1 87.75 30 PRO B C 1
ATOM 1286 O O . PRO B 1 30 ? -15.57 -13.273 -1.056 1 87.75 30 PRO B O 1
ATOM 1289 N N . ASN B 1 31 ? -14.641 -15.234 -0.578 1 89.06 31 ASN B N 1
ATOM 1290 C CA . ASN B 1 31 ? -15.234 -15.344 0.749 1 89.06 31 ASN B CA 1
ATOM 1291 C C . ASN B 1 31 ? -14.719 -14.258 1.688 1 89.06 31 ASN B C 1
ATOM 1293 O O . ASN B 1 31 ? -15.406 -13.867 2.633 1 89.06 31 ASN B O 1
ATOM 1297 N N . THR B 1 32 ? -13.539 -13.781 1.387 1 90.69 32 THR B N 1
ATOM 1298 C CA . THR B 1 32 ? -12.953 -12.805 2.301 1 90.69 32 THR B CA 1
ATOM 1299 C C . THR B 1 32 ? -12.898 -11.422 1.657 1 90.69 32 THR B C 1
ATOM 1301 O O . THR B 1 32 ? -12.336 -10.492 2.23 1 90.69 32 THR B O 1
ATOM 1304 N N . ALA B 1 33 ? -13.539 -11.336 0.555 1 87.38 33 ALA B N 1
ATOM 1305 C CA . ALA B 1 33 ? -13.477 -10.102 -0.232 1 87.38 33 ALA B CA 1
ATOM 1306 C C . ALA B 1 33 ? -14.133 -8.945 0.514 1 87.38 33 ALA B C 1
ATOM 1308 O O . ALA B 1 33 ? -13.734 -7.789 0.349 1 87.38 33 ALA B O 1
ATOM 1309 N N . GLU B 1 34 ? -15.078 -9.266 1.432 1 89.75 34 GLU B N 1
ATOM 1310 C CA . GLU B 1 34 ? -15.828 -8.211 2.102 1 89.75 34 GLU B CA 1
ATOM 1311 C C . GLU B 1 34 ? -15.258 -7.922 3.488 1 89.75 34 GLU B C 1
ATOM 1313 O O . GLU B 1 34 ? -15.656 -6.957 4.141 1 89.75 34 GLU B O 1
ATOM 1318 N N . THR B 1 35 ? -14.328 -8.727 3.906 1 92.88 35 THR B N 1
ATOM 1319 C CA . THR B 1 35 ? -13.875 -8.578 5.281 1 92.88 35 THR B CA 1
ATOM 1320 C C . THR B 1 35 ? -12.406 -8.156 5.32 1 92.88 35 THR B C 1
ATOM 1322 O O . THR B 1 35 ? -12.016 -7.316 6.137 1 92.88 35 THR B O 1
ATOM 1325 N N . LEU B 1 36 ? -11.633 -8.688 4.438 1 95.94 36 LEU B N 1
ATOM 1326 C CA . LEU B 1 36 ? -10.203 -8.398 4.426 1 95.94 36 LEU B CA 1
ATOM 1327 C C . LEU B 1 36 ? -9.852 -7.391 3.338 1 95.94 36 LEU B C 1
ATOM 1329 O O . LEU B 1 36 ? -10.531 -7.32 2.312 1 95.94 36 LEU B O 1
ATOM 1333 N N . PRO B 1 37 ? -8.766 -6.633 3.596 1 97.12 37 PRO B N 1
ATOM 1334 C CA . PRO B 1 37 ? -8.336 -5.68 2.57 1 97.12 37 PRO B CA 1
ATOM 1335 C C . PRO B 1 37 ? -7.926 -6.355 1.267 1 97.12 37 PRO B C 1
ATOM 1337 O O . PRO B 1 37 ? -7.328 -7.438 1.29 1 97.12 37 PRO B O 1
ATOM 1340 N N . ASN B 1 38 ? -8.281 -5.754 0.145 1 96.75 38 ASN B N 1
ATOM 1341 C CA . ASN B 1 38 ? -7.723 -6.145 -1.146 1 96.75 38 ASN B CA 1
ATOM 1342 C C . ASN B 1 38 ? -6.508 -5.297 -1.512 1 96.75 38 ASN B C 1
ATOM 1344 O O . ASN B 1 38 ? -6.188 -4.332 -0.818 1 96.75 38 ASN B O 1
ATOM 1348 N N . PRO B 1 39 ? -5.836 -5.641 -2.566 1 97.69 39 PRO B N 1
ATOM 1349 C CA . PRO B 1 39 ? -4.586 -4.953 -2.902 1 97.69 39 PRO B CA 1
ATOM 1350 C C . PRO B 1 39 ? -4.773 -3.451 -3.104 1 97.69 39 PRO B C 1
ATOM 1352 O O . PRO B 1 39 ? -3.932 -2.658 -2.676 1 97.69 39 PRO B O 1
ATOM 1355 N N . ALA B 1 40 ? -5.84 -2.998 -3.75 1 98 40 ALA B N 1
ATOM 1356 C CA . ALA B 1 40 ? -6.094 -1.581 -3.992 1 98 40 ALA B CA 1
ATOM 1357 C C . ALA B 1 40 ? -6.277 -0.824 -2.68 1 98 40 ALA B C 1
ATOM 1359 O O . ALA B 1 40 ? -5.754 0.282 -2.518 1 98 40 ALA B O 1
ATOM 1360 N N . GLU B 1 41 ? -6.961 -1.433 -1.77 1 98.31 41 GLU B N 1
ATOM 1361 C CA . GLU B 1 41 ? -7.18 -0.813 -0.467 1 98.31 41 GLU B CA 1
ATOM 1362 C C . GLU B 1 41 ? -5.879 -0.719 0.326 1 98.31 41 GLU B C 1
ATOM 1364 O O . GLU B 1 41 ? -5.648 0.262 1.037 1 98.31 41 GLU B O 1
ATOM 1369 N N . LEU B 1 42 ? -5.059 -1.728 0.212 1 98.44 42 LEU B N 1
ATOM 1370 C CA . LEU B 1 42 ? -3.74 -1.68 0.841 1 98.44 42 LEU B CA 1
ATOM 1371 C C . LEU B 1 42 ? -2.893 -0.562 0.241 1 98.44 42 LEU B C 1
ATOM 1373 O O . LEU B 1 42 ? -2.166 0.126 0.961 1 98.44 42 LEU B O 1
ATOM 1377 N N . LEU B 1 43 ? -2.957 -0.341 -1.056 1 98.75 43 LEU B N 1
ATOM 1378 C CA . LEU B 1 43 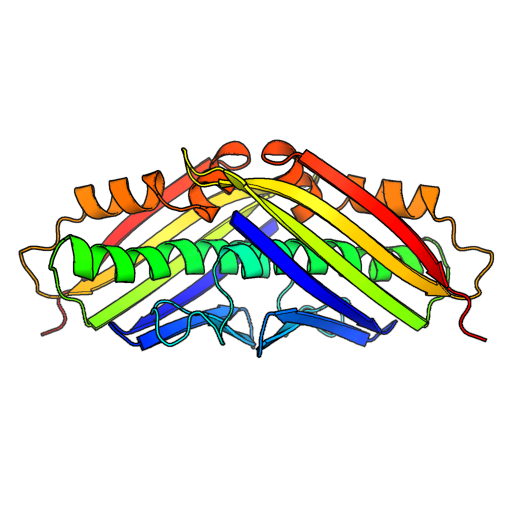? -2.244 0.75 -1.712 1 98.75 43 LEU B CA 1
ATOM 1379 C C . LEU B 1 43 ? -2.691 2.1 -1.162 1 98.75 43 LEU B C 1
ATOM 1381 O O . LEU B 1 43 ? -1.86 2.938 -0.807 1 98.75 43 LEU B O 1
ATOM 1385 N N . LEU B 1 44 ? -4.012 2.256 -1.079 1 98.75 44 LEU B N 1
ATOM 1386 C CA . LEU B 1 44 ? -4.547 3.504 -0.543 1 98.75 44 LEU B CA 1
ATOM 1387 C C . LEU B 1 44 ? -4.152 3.68 0.919 1 98.75 44 LEU B C 1
ATOM 1389 O O . LEU B 1 44 ? -3.936 4.805 1.377 1 98.75 44 LEU B O 1
ATOM 1393 N N . GLY B 1 45 ? -4.09 2.566 1.634 1 98.62 45 GLY B N 1
ATOM 1394 C CA . GLY B 1 45 ? -3.596 2.613 3 1 98.62 45 GLY B CA 1
ATOM 1395 C C . GLY B 1 45 ? -2.174 3.133 3.104 1 98.62 45 GLY B C 1
ATOM 1396 O O . GLY B 1 45 ? -1.854 3.908 4.008 1 98.62 45 GLY B O 1
ATOM 1397 N N . SER B 1 46 ? -1.327 2.682 2.193 1 98.69 46 SER B N 1
ATOM 1398 C CA . SER B 1 46 ? 0.052 3.158 2.18 1 98.69 46 SER B CA 1
ATOM 1399 C C . SER B 1 46 ? 0.116 4.656 1.898 1 98.69 46 SER B C 1
ATOM 1401 O O . SER B 1 46 ? 0.935 5.367 2.482 1 98.69 46 SER B O 1
ATOM 1403 N N . PHE B 1 47 ? -0.735 5.133 1.057 1 98.81 47 PHE B N 1
ATOM 1404 C CA . PHE B 1 47 ? -0.862 6.551 0.743 1 98.81 47 PHE B CA 1
ATOM 1405 C C . PHE B 1 47 ? -1.282 7.344 1.976 1 98.81 47 PHE B C 1
ATOM 1407 O O . PHE B 1 47 ? -0.679 8.367 2.297 1 98.81 47 PHE B O 1
ATOM 1414 N N . ALA B 1 48 ? -2.279 6.844 2.613 1 98.75 48 ALA B N 1
ATOM 1415 C CA . ALA B 1 48 ? -2.76 7.484 3.834 1 98.75 48 ALA B CA 1
ATOM 1416 C C . ALA B 1 48 ? -1.666 7.531 4.898 1 98.75 48 ALA B C 1
ATOM 1418 O O . ALA B 1 48 ? -1.49 8.547 5.57 1 98.75 48 ALA B O 1
ATOM 1419 N N . ALA B 1 49 ? -0.979 6.422 5.059 1 98.44 49 ALA B N 1
ATOM 1420 C CA . ALA B 1 49 ? 0.114 6.348 6.027 1 98.44 49 ALA B CA 1
ATOM 1421 C C . ALA B 1 49 ? 1.187 7.391 5.723 1 98.44 49 ALA B C 1
ATOM 1423 O O . ALA B 1 49 ? 1.741 8.008 6.641 1 98.44 49 ALA B O 1
ATOM 1424 N N . CYS B 1 50 ? 1.481 7.566 4.508 1 98.5 50 CYS B N 1
ATOM 1425 C CA . CYS B 1 50 ? 2.465 8.555 4.078 1 98.5 50 CYS B CA 1
ATOM 1426 C C . CYS B 1 50 ? 2.057 9.961 4.516 1 98.5 50 CYS B C 1
ATOM 1428 O O . CYS B 1 50 ? 2.861 10.695 5.09 1 98.5 50 CYS B O 1
ATOM 1430 N N . ILE B 1 51 ? 0.822 10.32 4.25 1 98.69 51 ILE B N 1
ATOM 1431 C CA . ILE B 1 51 ? 0.313 11.648 4.594 1 98.69 51 ILE B CA 1
ATOM 1432 C C . ILE B 1 51 ? 0.36 11.844 6.109 1 98.69 51 ILE B C 1
ATOM 1434 O O . ILE B 1 51 ? 0.92 12.82 6.598 1 98.69 51 ILE B O 1
ATOM 1438 N N . LEU B 1 52 ? -0.122 10.867 6.879 1 98.5 52 LEU B N 1
ATOM 1439 C CA . LEU B 1 52 ? -0.244 11.031 8.32 1 98.5 52 LEU B CA 1
ATOM 1440 C C . LEU B 1 52 ? 1.126 10.992 8.992 1 98.5 52 LEU B C 1
ATOM 1442 O O . LEU B 1 52 ? 1.36 11.703 9.977 1 98.5 52 LEU B O 1
ATOM 1446 N N . LYS B 1 53 ? 1.984 10.133 8.492 1 97.81 53 LYS B N 1
ATOM 1447 C CA . LYS B 1 53 ? 3.342 10.133 9.031 1 97.81 53 LYS B CA 1
ATOM 1448 C C . LYS B 1 53 ? 4.004 11.492 8.852 1 97.81 53 LYS B C 1
ATOM 1450 O O . LYS B 1 53 ? 4.699 11.977 9.742 1 97.81 53 LYS B O 1
ATOM 1455 N N . ASN B 1 54 ? 3.795 12.102 7.719 1 97.94 54 ASN B N 1
ATOM 1456 C CA . ASN B 1 54 ? 4.398 13.406 7.445 1 97.94 54 ASN B CA 1
ATOM 1457 C C . ASN B 1 54 ? 3.734 14.516 8.258 1 97.94 54 ASN B C 1
ATOM 1459 O O . ASN B 1 54 ? 4.387 15.492 8.625 1 97.94 54 ASN B O 1
ATOM 1463 N N . VAL B 1 55 ? 2.42 14.359 8.539 1 98.25 55 VAL B N 1
ATOM 1464 C CA . VAL B 1 55 ? 1.79 15.305 9.453 1 98.25 55 VAL B CA 1
ATOM 1465 C C . VAL B 1 55 ? 2.539 15.312 10.781 1 98.25 55 VAL B C 1
ATOM 1467 O O . VAL B 1 55 ? 2.871 16.375 11.305 1 98.25 55 VAL B O 1
ATOM 1470 N N . GLU B 1 56 ? 2.826 14.156 11.289 1 97.44 56 GLU B N 1
ATOM 1471 C CA . GLU B 1 56 ? 3.576 14.039 12.539 1 97.44 56 GLU B CA 1
ATOM 1472 C C . GLU B 1 56 ? 4.973 14.641 12.406 1 97.44 56 GLU B C 1
ATOM 1474 O O . GLU B 1 56 ? 5.398 15.43 13.242 1 97.44 56 GLU B O 1
ATOM 1479 N N . ARG B 1 57 ? 5.621 14.281 11.359 1 96.5 57 ARG B N 1
ATOM 1480 C CA . ARG B 1 57 ? 6.988 14.75 11.133 1 96.5 57 ARG B CA 1
ATOM 1481 C C . ARG B 1 57 ? 7.039 16.281 11.062 1 96.5 57 ARG B C 1
ATOM 1483 O O . ARG B 1 57 ? 7.863 16.906 11.727 1 96.5 57 ARG B O 1
ATOM 1490 N N . PHE B 1 58 ? 6.152 16.859 10.328 1 97.38 58 PHE B N 1
ATOM 1491 C CA . PHE B 1 58 ? 6.203 18.297 10.102 1 97.38 58 PHE B CA 1
ATOM 1492 C C . PHE B 1 58 ? 5.645 19.062 11.305 1 97.38 58 PHE B C 1
ATOM 1494 O O . PHE B 1 58 ? 5.965 20.234 11.508 1 97.38 58 PHE B O 1
ATOM 1501 N N . SER B 1 59 ? 4.734 18.359 12.094 1 97.06 59 SER B N 1
ATOM 1502 C CA . SER B 1 59 ? 4.301 19 13.328 1 97.06 59 SER B CA 1
ATOM 1503 C C . SER B 1 59 ? 5.492 19.359 14.211 1 97.06 59 SER B C 1
ATOM 1505 O O . SER B 1 59 ? 5.516 20.422 14.836 1 97.06 59 SER B O 1
ATOM 1507 N N . GLY B 1 60 ? 6.473 18.484 14.289 1 95.56 60 GLY B N 1
ATOM 1508 C CA . GLY B 1 60 ? 7.699 18.766 15.016 1 95.56 60 GLY B CA 1
ATOM 1509 C C . GLY B 1 60 ? 8.57 19.812 14.344 1 95.56 60 GLY B C 1
ATOM 1510 O O . GLY B 1 60 ? 9.016 20.766 14.977 1 95.56 60 GLY B O 1
ATOM 1511 N N . MET B 1 61 ? 8.742 19.719 13.078 1 96.25 61 MET B N 1
ATOM 1512 C CA . MET B 1 61 ? 9.672 20.547 12.32 1 96.25 61 MET B CA 1
ATOM 1513 C C . MET B 1 61 ? 9.156 21.984 12.211 1 96.25 61 MET B C 1
ATOM 1515 O O . MET B 1 61 ? 9.945 22.938 12.219 1 96.25 61 MET B O 1
ATOM 1519 N N . MET B 1 62 ? 7.887 22.094 12.07 1 95.94 62 MET B N 1
ATOM 1520 C CA . MET B 1 62 ? 7.27 23.406 11.906 1 95.94 62 MET B CA 1
ATOM 1521 C C . MET B 1 62 ? 6.738 23.938 13.234 1 95.94 62 MET B C 1
ATOM 1523 O O . MET B 1 62 ? 6.113 25 13.281 1 95.94 62 MET B O 1
ATOM 1527 N N . ASN B 1 63 ? 6.875 23.156 14.266 1 96.06 63 ASN B N 1
ATOM 1528 C CA . ASN B 1 63 ? 6.574 23.531 15.648 1 96.06 63 ASN B CA 1
ATOM 1529 C C . ASN B 1 63 ? 5.109 23.922 15.812 1 96.06 63 ASN B C 1
ATOM 1531 O O . ASN B 1 63 ? 4.809 25.016 16.312 1 96.06 63 ASN B O 1
ATOM 1535 N N . PHE B 1 64 ? 4.203 23.109 15.398 1 97.12 64 PHE B N 1
ATOM 1536 C CA . PHE B 1 64 ? 2.789 23.281 15.695 1 97.12 64 PHE B CA 1
ATOM 1537 C C . PHE B 1 64 ? 2.227 22.047 16.391 1 97.12 64 PHE B C 1
ATOM 1539 O O . PHE B 1 64 ? 2.729 20.938 16.203 1 97.12 64 PHE B O 1
ATOM 1546 N N . SER B 1 65 ? 1.159 22.266 17.156 1 96.81 65 SER B N 1
ATOM 1547 C CA . SER B 1 65 ? 0.537 21.172 17.891 1 96.81 65 SER B CA 1
ATOM 1548 C C . SER B 1 65 ? -0.797 20.766 17.281 1 96.81 65 SER B C 1
ATOM 1550 O O . SER B 1 65 ? -1.472 21.594 16.656 1 96.81 65 SER B O 1
ATOM 1552 N N . TYR B 1 66 ? -1.129 19.547 17.359 1 97.31 66 TYR B N 1
ATOM 1553 C CA . TYR B 1 66 ? -2.438 19 17.016 1 97.31 66 TYR B CA 1
ATOM 1554 C C . TYR B 1 66 ? -2.781 17.812 17.922 1 97.31 66 TYR B C 1
ATOM 1556 O O . TYR B 1 66 ? -1.914 17.297 18.625 1 97.31 66 TYR B O 1
ATOM 1564 N N . THR B 1 67 ? -4.043 17.438 18 1 97 67 THR B N 1
ATOM 1565 C CA . THR B 1 67 ? -4.449 16.344 18.875 1 97 67 THR B CA 1
ATOM 1566 C C . THR B 1 67 ? -4.695 15.078 18.062 1 97 67 THR B C 1
ATOM 1568 O O . THR B 1 67 ? -4.297 13.984 18.469 1 97 67 THR B O 1
ATOM 1571 N N . LYS B 1 68 ? -5.309 15.312 16.938 1 97.06 68 LYS B N 1
ATOM 1572 C CA . LYS B 1 68 ? -5.766 14.203 16.109 1 97.06 68 LYS B CA 1
ATOM 1573 C C . LYS B 1 68 ? -5.812 14.602 14.641 1 97.06 68 LYS B C 1
ATOM 1575 O O . LYS B 1 68 ? -6.008 15.781 14.32 1 97.06 68 LYS B O 1
ATOM 1580 N N . ALA B 1 69 ? -5.52 13.664 13.789 1 98.25 69 ALA B N 1
ATOM 1581 C CA . ALA B 1 69 ? -5.723 13.859 12.359 1 98.25 69 ALA B CA 1
ATOM 1582 C C . ALA B 1 69 ? -6.492 12.688 11.75 1 98.25 69 ALA B C 1
ATOM 1584 O O . ALA B 1 69 ? -6.266 11.531 12.117 1 98.25 69 ALA B O 1
ATOM 1585 N N . THR B 1 70 ? -7.414 13 10.859 1 98.5 70 THR B N 1
ATOM 1586 C CA . THR B 1 70 ? -8.156 11.984 10.125 1 98.5 70 THR B CA 1
ATOM 1587 C C . THR B 1 70 ? -8.039 12.211 8.617 1 98.5 70 THR B C 1
ATOM 1589 O O . THR B 1 70 ? -7.922 13.352 8.164 1 98.5 70 THR B O 1
ATOM 1592 N N . LEU B 1 71 ? -8.055 11.141 7.891 1 98.75 71 LEU B N 1
ATOM 1593 C CA . LEU B 1 71 ? -7.863 11.195 6.445 1 98.75 71 LEU B CA 1
ATOM 1594 C C . LEU B 1 71 ? -8.844 10.266 5.734 1 98.75 71 LEU B C 1
ATOM 1596 O O . LEU B 1 71 ? -8.977 9.102 6.098 1 98.75 71 LEU B O 1
ATOM 1600 N N . GLU B 1 72 ? -9.578 10.812 4.812 1 98.69 72 GLU B N 1
ATOM 1601 C CA . GLU B 1 72 ? -10.383 10.031 3.877 1 98.69 72 GLU B CA 1
ATOM 1602 C C . GLU B 1 72 ? -9.734 9.992 2.496 1 98.69 72 GLU B C 1
ATOM 1604 O O . GLU B 1 72 ? -9.328 11.031 1.964 1 98.69 72 GLU B O 1
ATOM 1609 N N . VAL B 1 73 ? -9.633 8.789 1.948 1 98.75 73 VAL B N 1
ATOM 1610 C CA . VAL B 1 73 ? -9.031 8.625 0.627 1 98.75 73 VAL B CA 1
ATOM 1611 C C . VAL B 1 73 ? -10 7.875 -0.285 1 98.75 73 VAL B C 1
ATOM 1613 O O . VAL B 1 73 ? -10.531 6.824 0.089 1 98.75 73 VAL B O 1
ATOM 1616 N N . ASN B 1 74 ? -10.242 8.422 -1.428 1 98.44 74 ASN B N 1
ATOM 1617 C CA . ASN B 1 74 ? -11.031 7.812 -2.492 1 98.44 74 ASN B CA 1
ATOM 1618 C C . ASN B 1 74 ? -10.211 7.637 -3.768 1 98.44 74 ASN B C 1
ATOM 1620 O O . ASN B 1 74 ? -9.344 8.453 -4.074 1 98.44 74 ASN B O 1
ATOM 1624 N N . ALA B 1 75 ? -10.5 6.559 -4.48 1 98.44 75 ALA B N 1
ATOM 1625 C CA . ALA B 1 75 ? -9.766 6.336 -5.727 1 98.44 75 ALA B CA 1
ATOM 1626 C C . ALA B 1 75 ? -10.656 5.664 -6.773 1 98.44 75 ALA B C 1
ATOM 1628 O O . ALA B 1 75 ? -11.594 4.938 -6.43 1 98.44 75 ALA B O 1
ATOM 1629 N N . THR B 1 76 ? -10.328 5.984 -7.992 1 97.88 76 THR B N 1
ATOM 1630 C CA . THR B 1 76 ? -10.961 5.309 -9.117 1 97.88 76 THR B CA 1
ATOM 1631 C C . THR B 1 76 ? -9.977 4.387 -9.82 1 97.88 76 THR B C 1
ATOM 1633 O O . THR B 1 76 ? -8.773 4.664 -9.852 1 97.88 76 THR B O 1
ATOM 1636 N N . ARG B 1 77 ? -10.484 3.326 -10.328 1 97.31 77 ARG B N 1
ATOM 1637 C CA . ARG B 1 77 ? -9.68 2.346 -11.055 1 97.31 77 ARG B CA 1
ATOM 1638 C C . ARG B 1 77 ? -10.07 2.303 -12.523 1 97.31 77 ARG B C 1
ATOM 1640 O O . ARG B 1 77 ? -11.258 2.275 -12.859 1 97.31 77 ARG B O 1
ATOM 1647 N N . LEU B 1 78 ? -9.117 2.363 -13.445 1 96.31 78 LEU B N 1
ATOM 1648 C CA . LEU B 1 78 ? -9.312 2.086 -14.867 1 96.31 78 LEU B CA 1
ATOM 1649 C C . LEU B 1 78 ? -9.352 0.584 -15.125 1 96.31 78 LEU B C 1
ATOM 1651 O O . LEU B 1 78 ? -8.656 -0.184 -14.453 1 96.31 78 LEU B O 1
ATOM 1655 N N . GLU B 1 79 ? -10.055 0.162 -16.141 1 95.19 79 GLU B N 1
ATOM 1656 C CA . GLU B 1 79 ? -10.242 -1.267 -16.375 1 95.19 79 GLU B CA 1
ATOM 1657 C C . GLU B 1 79 ? -9.242 -1.786 -17.406 1 95.19 79 GLU B C 1
ATOM 1659 O O . GLU B 1 79 ? -8.836 -2.949 -17.344 1 95.19 79 GLU B O 1
ATOM 1664 N N . ASN B 1 80 ? -8.789 -0.899 -18.281 1 94.88 80 ASN B N 1
ATOM 1665 C CA . ASN B 1 80 ? -7.93 -1.382 -19.359 1 94.88 80 ASN B CA 1
ATOM 1666 C C . ASN B 1 80 ? -6.809 -0.396 -19.656 1 94.88 80 ASN B C 1
ATOM 1668 O O . ASN B 1 80 ? -7.031 0.622 -20.312 1 94.88 80 ASN B O 1
ATOM 1672 N N . PRO B 1 81 ? -5.602 -0.816 -19.328 1 96.12 81 PRO B N 1
ATOM 1673 C CA . PRO B 1 81 ? -5.242 -1.842 -18.344 1 96.12 81 PRO B CA 1
ATOM 1674 C C . PRO B 1 81 ? -5.727 -1.503 -16.938 1 96.12 81 PRO B C 1
ATOM 1676 O O . PRO B 1 81 ? -5.875 -0.326 -16.594 1 96.12 81 PRO B O 1
ATOM 1679 N N . PRO B 1 82 ? -6.004 -2.537 -16.125 1 97.88 82 PRO B N 1
ATOM 1680 C CA . PRO B 1 82 ? -6.426 -2.242 -14.758 1 97.88 82 PRO B CA 1
ATOM 1681 C C . PRO B 1 82 ? -5.355 -1.502 -13.961 1 97.88 82 PRO B C 1
ATOM 1683 O O . PRO B 1 82 ? -4.234 -1.999 -13.812 1 97.88 82 PRO B O 1
ATOM 1686 N N . ARG B 1 83 ? -5.676 -0.338 -13.453 1 98.25 83 ARG B N 1
ATOM 1687 C CA . ARG B 1 83 ? -4.762 0.469 -12.648 1 98.25 83 ARG B CA 1
ATOM 1688 C C . ARG B 1 83 ? -5.52 1.553 -11.883 1 98.25 83 ARG B C 1
ATOM 1690 O O . ARG B 1 83 ? -6.578 2.004 -12.328 1 98.25 83 ARG B O 1
ATOM 1697 N N . ILE B 1 84 ? -4.988 1.948 -10.797 1 98.5 84 ILE B N 1
ATOM 1698 C CA . ILE B 1 84 ? -5.535 3.096 -10.078 1 98.5 84 ILE B CA 1
ATOM 1699 C C . ILE B 1 84 ? -5.266 4.375 -10.867 1 98.5 84 ILE B C 1
ATOM 1701 O O . ILE B 1 84 ? -4.156 4.574 -11.375 1 98.5 84 ILE B O 1
ATOM 1705 N N . ASP B 1 85 ? -6.168 5.25 -11.008 1 96.56 85 ASP B N 1
ATOM 1706 C CA . ASP B 1 85 ? -6.055 6.379 -11.93 1 96.56 85 ASP B CA 1
ATOM 1707 C C . ASP B 1 85 ? -6.172 7.707 -11.18 1 96.56 85 ASP B C 1
ATOM 1709 O O . ASP B 1 85 ? -5.426 8.648 -11.461 1 96.56 85 ASP B O 1
ATOM 1713 N N . ASN B 1 86 ? -7.176 7.812 -10.367 1 97.5 86 ASN B N 1
ATOM 1714 C CA . ASN B 1 86 ? -7.426 9.047 -9.625 1 97.5 86 ASN B CA 1
ATOM 1715 C C . ASN B 1 86 ? -7.484 8.797 -8.125 1 97.5 86 ASN B C 1
ATOM 1717 O O . ASN B 1 86 ? -8.133 7.855 -7.672 1 97.5 86 ASN B O 1
ATOM 1721 N N . ILE B 1 87 ? -6.832 9.672 -7.375 1 98.62 87 ILE B N 1
ATOM 1722 C CA . ILE B 1 87 ? -6.859 9.625 -5.918 1 98.62 87 ILE B CA 1
ATOM 1723 C C . ILE B 1 87 ? -7.285 10.977 -5.359 1 98.62 87 ILE B C 1
ATOM 1725 O O . ILE B 1 87 ? -6.699 12.008 -5.699 1 98.62 87 ILE B O 1
ATOM 1729 N N . LEU B 1 88 ? -8.305 10.969 -4.621 1 98.69 88 LEU B N 1
ATOM 1730 C CA . LEU B 1 88 ? -8.773 12.141 -3.898 1 98.69 88 LEU B CA 1
ATOM 1731 C C . LEU B 1 88 ? -8.641 11.938 -2.393 1 98.69 88 LEU B C 1
ATOM 1733 O O . LEU B 1 88 ? -9.039 10.898 -1.864 1 98.69 88 LEU B O 1
ATOM 1737 N N . TYR B 1 89 ? -8.062 12.953 -1.727 1 98.75 89 TYR B N 1
ATOM 1738 C CA . TYR B 1 89 ? -7.953 12.797 -0.28 1 98.75 89 TYR B CA 1
ATOM 1739 C C . TYR B 1 89 ? -8.445 14.047 0.439 1 98.75 89 TYR B C 1
ATOM 1741 O O . TYR B 1 89 ? -8.391 15.148 -0.112 1 98.75 89 TYR B O 1
ATOM 1749 N N . ASN B 1 90 ? -8.961 13.828 1.589 1 98.75 90 AS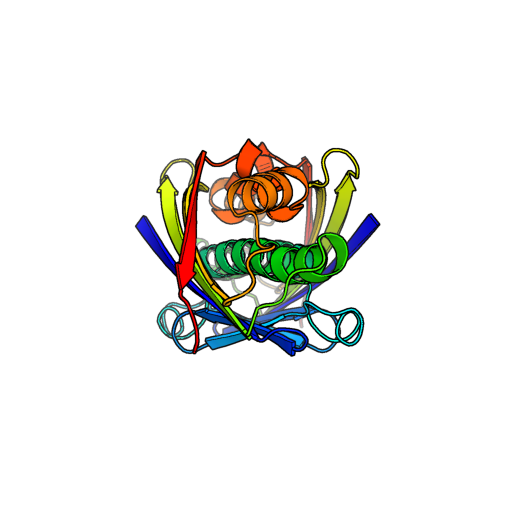N B N 1
ATOM 1750 C CA . ASN B 1 90 ? -9.359 14.891 2.504 1 98.75 90 ASN B CA 1
ATOM 1751 C C . ASN B 1 90 ? -8.758 14.688 3.893 1 98.75 90 ASN B C 1
ATOM 1753 O O . ASN B 1 90 ? -9.141 13.766 4.613 1 98.75 90 ASN B O 1
ATOM 1757 N N . LEU B 1 91 ? -7.906 15.539 4.234 1 98.81 91 LEU B N 1
ATOM 1758 C CA . LEU B 1 91 ? -7.23 15.508 5.527 1 98.81 91 LEU B CA 1
ATOM 1759 C C . LEU B 1 91 ? -7.863 16.5 6.496 1 98.81 91 LEU B C 1
ATOM 1761 O O . LEU B 1 91 ? -8.062 17.672 6.152 1 98.81 91 LEU B O 1
ATOM 1765 N N . THR B 1 92 ? -8.195 16.016 7.668 1 98.69 92 THR B N 1
ATOM 1766 C CA . THR B 1 92 ? -8.68 16.875 8.742 1 98.69 92 THR B CA 1
ATOM 1767 C C . THR B 1 92 ? -7.719 16.875 9.922 1 98.69 92 THR B C 1
ATOM 1769 O O . THR B 1 92 ? -7.426 15.812 10.484 1 98.69 92 THR B O 1
ATOM 1772 N N . ILE B 1 93 ? -7.281 18.047 10.297 1 98.25 93 ILE B N 1
ATOM 1773 C CA . ILE B 1 93 ? -6.387 18.188 11.438 1 98.25 93 ILE B CA 1
ATOM 1774 C C . ILE B 1 93 ? -7.125 18.875 12.586 1 98.25 93 ILE B C 1
ATOM 1776 O O . ILE B 1 93 ? -7.684 19.953 12.414 1 98.25 93 ILE B O 1
ATOM 1780 N N . TYR B 1 94 ? -7.137 18.234 13.711 1 98.12 94 TYR B N 1
ATOM 1781 C CA . TYR B 1 94 ? -7.715 18.812 14.922 1 98.12 94 TYR B CA 1
ATOM 1782 C C . TYR B 1 94 ? -6.664 19.562 15.719 1 98.12 94 TYR B C 1
ATOM 1784 O O . TYR B 1 94 ? -5.789 18.969 16.344 1 98.12 94 TYR B O 1
ATOM 1792 N N . SER B 1 95 ? -6.703 20.875 15.648 1 97.31 95 SER B N 1
ATOM 1793 C CA . SER B 1 95 ? -5.68 21.734 16.219 1 97.31 95 SER B CA 1
ATOM 1794 C C . SER B 1 95 ? -6.227 23.141 16.5 1 97.31 95 SER B C 1
ATOM 1796 O O . SER B 1 95 ? -7.055 23.641 15.734 1 97.31 95 SER B O 1
ATOM 1798 N N . SER B 1 96 ? -5.777 23.781 17.609 1 95.62 96 SER B N 1
ATOM 1799 C CA . SER B 1 96 ? -6.062 25.188 17.906 1 95.62 96 SER B CA 1
ATOM 1800 C C . SER B 1 96 ? -4.801 26.047 17.812 1 95.62 96 SER B C 1
ATOM 1802 O O . SER B 1 96 ? -4.777 27.172 18.281 1 95.62 96 SER B O 1
ATOM 1804 N N . ASP B 1 97 ? -3.791 25.391 17.25 1 95.88 97 ASP B N 1
ATOM 1805 C CA . ASP B 1 97 ? -2.5 26.078 17.188 1 95.88 97 ASP B CA 1
ATOM 1806 C C . ASP B 1 97 ? -2.461 27.062 16.031 1 95.88 97 ASP B C 1
ATOM 1808 O O . ASP B 1 97 ? -2.553 26.672 14.867 1 95.88 97 ASP B O 1
ATOM 1812 N N . LYS B 1 98 ? -2.203 28.375 16.328 1 93.62 98 LYS B N 1
ATOM 1813 C CA . LYS B 1 98 ? -2.193 29.438 15.32 1 93.62 98 LYS B CA 1
ATOM 1814 C C . LYS B 1 98 ? -0.952 29.359 14.438 1 93.62 98 LYS B C 1
ATOM 1816 O O . LYS B 1 98 ? -0.901 29.969 13.367 1 93.62 98 LYS B O 1
ATOM 1821 N N . LYS B 1 99 ? -0.034 28.578 14.852 1 95.62 99 LYS B N 1
ATOM 1822 C CA . LYS B 1 99 ? 1.186 28.422 14.062 1 95.62 99 LYS B CA 1
ATOM 1823 C C . LYS B 1 99 ? 0.963 27.484 12.891 1 95.62 99 LYS B C 1
ATOM 1825 O O . LYS B 1 99 ? 1.775 27.422 11.961 1 95.62 99 LYS B O 1
ATOM 1830 N N . LEU B 1 100 ? -0.117 26.688 12.945 1 96.75 100 LEU B N 1
ATOM 1831 C CA . LEU B 1 100 ? -0.397 25.75 11.867 1 96.75 100 LEU B CA 1
ATOM 1832 C C . LEU B 1 100 ? -0.701 26.484 10.57 1 96.75 100 LEU B C 1
ATOM 1834 O O . LEU B 1 100 ? -1.737 27.141 10.445 1 96.75 100 LEU B O 1
ATOM 1838 N N . ASN B 1 101 ? 0.208 26.391 9.617 1 96.94 101 ASN B N 1
ATOM 1839 C CA . ASN B 1 101 ? 0.05 26.906 8.258 1 96.94 101 ASN B CA 1
ATOM 1840 C C . ASN B 1 101 ? -0.355 25.797 7.289 1 96.94 101 ASN B C 1
ATOM 1842 O O . ASN B 1 101 ? 0.497 25.078 6.781 1 96.94 101 ASN B O 1
ATOM 1846 N N . ILE B 1 102 ? -1.543 25.781 6.953 1 97.12 102 ILE B N 1
ATOM 1847 C CA . ILE B 1 102 ? -2.145 24.688 6.203 1 97.12 102 ILE B CA 1
ATOM 1848 C C . ILE B 1 102 ? -1.556 24.625 4.797 1 97.12 102 ILE B C 1
ATOM 1850 O O . ILE B 1 102 ? -1.275 23.547 4.27 1 97.12 102 ILE B O 1
ATOM 1854 N N . ASP B 1 103 ? -1.403 25.812 4.188 1 97.38 103 ASP B N 1
ATOM 1855 C CA . ASP B 1 103 ? -0.871 25.844 2.828 1 97.38 103 ASP B CA 1
ATOM 1856 C C . ASP B 1 103 ? 0.55 25.297 2.775 1 97.38 103 ASP B C 1
ATOM 1858 O O . ASP B 1 103 ? 0.884 24.516 1.883 1 97.38 103 ASP B O 1
ATOM 1862 N N . LEU B 1 104 ? 1.352 25.703 3.727 1 98 104 LEU B N 1
ATOM 1863 C CA . LEU B 1 104 ? 2.732 25.234 3.783 1 98 104 LEU B CA 1
ATOM 1864 C C . LEU B 1 104 ? 2.789 23.734 4.09 1 98 104 LEU B C 1
ATOM 1866 O O . LEU B 1 104 ? 3.602 23.016 3.514 1 98 104 LEU B O 1
ATOM 1870 N N . LEU B 1 105 ? 1.937 23.297 5.016 1 98.31 105 LEU B N 1
ATOM 1871 C CA . LEU B 1 105 ? 1.872 21.875 5.352 1 98.31 105 LEU B CA 1
ATOM 1872 C C . LEU B 1 105 ? 1.521 21.047 4.125 1 98.31 105 LEU B C 1
ATOM 1874 O O . LEU B 1 105 ? 2.184 20.047 3.836 1 98.31 105 LEU B O 1
ATOM 1878 N N . LYS B 1 106 ? 0.519 21.484 3.404 1 98.44 106 LYS B N 1
ATOM 1879 C CA . LYS B 1 106 ? 0.097 20.75 2.209 1 98.44 106 LYS B CA 1
ATOM 1880 C C . LYS B 1 106 ? 1.232 20.672 1.193 1 98.44 106 LYS B C 1
ATOM 1882 O O . LYS B 1 106 ? 1.475 19.594 0.621 1 98.44 106 LYS B O 1
ATOM 1887 N N . LYS B 1 107 ? 1.878 21.75 0.957 1 98.12 107 LYS B N 1
ATOM 1888 C CA . LYS B 1 107 ? 3.006 21.781 0.03 1 98.12 107 LYS B CA 1
ATOM 1889 C C . LYS B 1 107 ? 4.086 20.797 0.444 1 98.12 107 LYS B C 1
ATOM 1891 O O . LYS B 1 107 ? 4.641 20.078 -0.399 1 98.12 107 LYS B O 1
ATOM 1896 N N . ASN B 1 108 ? 4.371 20.75 1.702 1 98.25 108 ASN B N 1
ATOM 1897 C CA . ASN B 1 108 ? 5.41 19.875 2.213 1 98.25 108 ASN B CA 1
ATOM 1898 C C . ASN B 1 108 ? 4.992 18.406 2.123 1 98.25 108 ASN B C 1
ATOM 1900 O O . ASN B 1 108 ? 5.805 17.547 1.779 1 98.25 108 ASN B O 1
ATOM 1904 N N . LEU B 1 109 ? 3.74 18.094 2.5 1 98.25 109 LEU B N 1
ATOM 1905 C CA . LEU B 1 109 ? 3.223 16.734 2.391 1 98.25 109 LEU B CA 1
ATOM 1906 C C . LEU B 1 109 ? 3.377 16.219 0.967 1 98.25 109 LEU B C 1
ATOM 1908 O O . LEU B 1 109 ? 3.768 15.062 0.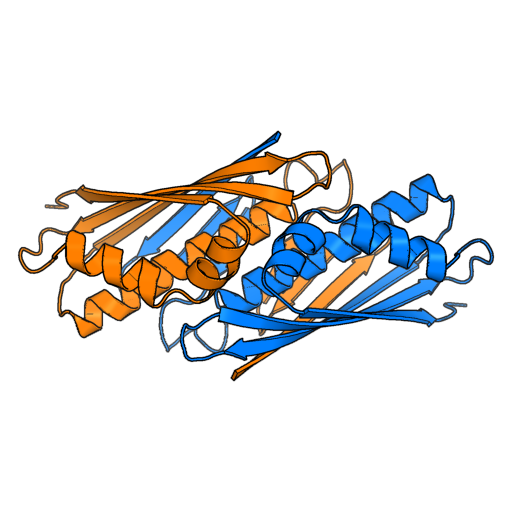765 1 98.25 109 LEU B O 1
ATOM 1912 N N . GLU B 1 110 ? 3.08 17.031 -0.005 1 97.56 110 GLU B N 1
ATOM 1913 C CA . GLU B 1 110 ? 3.104 16.641 -1.41 1 97.56 110 GLU B CA 1
ATOM 1914 C C . GLU B 1 110 ? 4.531 16.609 -1.952 1 97.56 110 GLU B C 1
ATOM 1916 O O . GLU B 1 110 ? 4.863 15.781 -2.805 1 97.56 110 GLU B O 1
ATOM 1921 N N . ARG B 1 111 ? 5.371 17.422 -1.41 1 97.75 111 ARG B N 1
ATOM 1922 C CA . ARG B 1 111 ? 6.75 17.516 -1.885 1 97.75 111 ARG B CA 1
ATOM 1923 C C . ARG B 1 111 ? 7.605 16.391 -1.334 1 97.75 111 ARG B C 1
ATOM 1925 O O . ARG B 1 111 ? 8.445 15.836 -2.045 1 97.75 111 ARG B O 1
ATOM 1932 N N . PHE B 1 112 ? 7.367 15.992 -0.128 1 97.88 112 PHE B N 1
ATOM 1933 C CA . PHE B 1 112 ? 8.312 15.102 0.538 1 97.88 112 PHE B CA 1
ATOM 1934 C C . PHE B 1 112 ? 7.707 13.727 0.75 1 97.88 112 PHE B C 1
ATOM 1936 O O . PHE B 1 112 ? 8.367 12.82 1.265 1 97.88 112 PHE B O 1
ATOM 1943 N N . GLY B 1 113 ? 6.5 13.539 0.385 1 98.19 113 GLY B N 1
ATOM 1944 C CA . GLY B 1 113 ? 5.855 12.25 0.545 1 98.19 113 GLY B CA 1
ATOM 1945 C C . GLY B 1 113 ? 6.359 11.203 -0.434 1 98.19 113 GLY B C 1
ATOM 1946 O O . GLY B 1 113 ? 6.09 11.289 -1.634 1 98.19 113 GLY B O 1
ATOM 1947 N N . THR B 1 114 ? 6.992 10.242 0.071 1 98.5 114 THR B N 1
ATOM 1948 C CA . THR B 1 114 ? 7.555 9.195 -0.771 1 98.5 114 THR B CA 1
ATOM 1949 C C . THR B 1 114 ? 6.461 8.516 -1.592 1 98.5 114 THR B C 1
ATOM 1951 O O . THR B 1 114 ? 6.586 8.375 -2.811 1 98.5 114 THR B O 1
ATOM 1954 N N . ILE B 1 115 ? 5.359 8.086 -0.897 1 98.81 115 ILE B N 1
ATOM 1955 C CA . ILE B 1 115 ? 4.289 7.395 -1.604 1 98.81 115 ILE B CA 1
ATOM 1956 C C . ILE B 1 115 ? 3.543 8.383 -2.504 1 98.81 115 ILE B C 1
ATOM 1958 O O . ILE B 1 115 ? 3.18 8.047 -3.633 1 98.81 115 ILE B O 1
ATOM 1962 N N . TYR B 1 116 ? 3.314 9.609 -2.004 1 98.75 116 TYR B N 1
ATOM 1963 C CA . TYR B 1 116 ? 2.703 10.656 -2.826 1 98.75 116 TYR B CA 1
ATOM 1964 C C . TYR B 1 116 ? 3.455 10.82 -4.141 1 98.75 116 TYR B C 1
ATOM 1966 O O . TYR B 1 116 ? 2.859 10.758 -5.219 1 98.75 116 TYR B O 1
ATOM 1974 N N . ASN B 1 117 ? 4.773 10.984 -4.059 1 98.62 117 ASN B N 1
ATOM 1975 C CA . ASN B 1 117 ? 5.609 11.234 -5.23 1 98.62 117 ASN B CA 1
ATOM 1976 C C . ASN B 1 117 ? 5.645 10.031 -6.16 1 98.62 117 ASN B C 1
ATOM 1978 O O . ASN B 1 117 ? 5.762 10.18 -7.379 1 98.62 117 ASN B O 1
ATOM 1982 N N . THR B 1 118 ? 5.57 8.852 -5.582 1 98.81 118 THR B N 1
ATOM 1983 C CA . THR B 1 118 ? 5.539 7.645 -6.398 1 98.81 118 THR B CA 1
ATOM 1984 C C . THR B 1 118 ? 4.254 7.578 -7.219 1 98.81 118 THR B C 1
ATOM 1986 O O . THR B 1 118 ? 4.297 7.418 -8.438 1 98.81 118 THR B O 1
ATOM 1989 N N . LEU B 1 119 ? 3.111 7.793 -6.531 1 98.69 119 LEU B N 1
ATOM 1990 C CA . LEU B 1 119 ? 1.81 7.582 -7.156 1 98.69 119 LEU B CA 1
ATOM 1991 C C . LEU B 1 119 ? 1.44 8.758 -8.055 1 98.69 119 LEU B C 1
ATOM 1993 O O . LEU B 1 119 ? 0.661 8.609 -9 1 98.69 119 LEU B O 1
ATOM 1997 N N . LYS B 1 120 ? 2.035 9.898 -7.797 1 98.06 120 LYS B N 1
ATOM 1998 C CA . LYS B 1 120 ? 1.702 11.055 -8.625 1 98.06 120 LYS B CA 1
ATOM 1999 C C . LYS B 1 120 ? 2.191 10.867 -10.055 1 98.06 120 LYS B C 1
ATOM 2001 O O . LYS B 1 120 ? 1.719 11.547 -10.969 1 98.06 120 LYS B O 1
ATOM 2006 N N . LEU B 1 121 ? 3.158 10.047 -10.32 1 97.5 121 LEU B N 1
ATOM 2007 C CA . LEU B 1 121 ? 3.664 9.758 -11.664 1 97.5 121 LEU B CA 1
ATOM 2008 C C . LEU B 1 121 ? 2.691 8.859 -12.422 1 97.5 121 LEU B C 1
ATOM 2010 O O . LEU B 1 121 ? 2.758 8.773 -13.656 1 97.5 121 LEU B O 1
ATOM 2014 N N . SER B 1 122 ? 1.786 8.188 -11.68 1 97.5 122 SER B N 1
ATOM 2015 C CA . SER B 1 122 ? 0.892 7.23 -12.32 1 97.5 122 SER B CA 1
ATOM 2016 C C . SER B 1 122 ? -0.568 7.641 -12.156 1 97.5 122 SER B C 1
ATOM 2018 O O . SER B 1 122 ? -1.436 7.176 -12.898 1 97.5 122 SER B O 1
ATOM 2020 N N . CYS B 1 123 ? -0.831 8.484 -11.203 1 98.12 123 CYS B N 1
ATOM 2021 C CA . CYS B 1 123 ? -2.197 8.859 -10.859 1 98.12 123 CYS B CA 1
ATOM 2022 C C . CYS B 1 123 ? -2.348 10.375 -10.828 1 98.12 123 CYS B C 1
ATOM 2024 O O . CYS B 1 123 ? -1.388 11.094 -10.539 1 98.12 123 CYS B O 1
ATOM 2026 N N . THR B 1 124 ? -3.564 10.836 -11.141 1 98.19 124 THR B N 1
ATOM 2027 C CA . THR B 1 124 ? -3.93 12.195 -10.758 1 98.19 124 THR B CA 1
ATOM 2028 C C . THR B 1 124 ? -4.305 12.258 -9.273 1 98.19 124 THR B C 1
ATOM 2030 O O . THR B 1 124 ? -5.137 11.477 -8.812 1 98.19 124 THR B O 1
ATOM 2033 N N . ILE B 1 125 ? -3.682 13.133 -8.531 1 98.69 125 ILE B N 1
ATOM 2034 C CA . ILE B 1 125 ? -3.932 13.242 -7.094 1 98.69 125 ILE B CA 1
ATOM 2035 C C . ILE B 1 125 ? -4.426 14.648 -6.758 1 98.69 125 ILE B C 1
ATOM 2037 O O . ILE B 1 125 ? -3.855 15.641 -7.219 1 98.69 125 ILE B O 1
ATOM 2041 N N . SER B 1 126 ? -5.449 14.727 -6.066 1 98.12 126 SER B N 1
ATOM 2042 C CA . SER B 1 126 ? -5.969 15.984 -5.547 1 98.12 126 SER B CA 1
ATOM 2043 C C . SER B 1 126 ? -6.395 15.844 -4.086 1 98.12 126 SER B C 1
ATOM 2045 O O . SER B 1 126 ? -6.867 14.781 -3.672 1 98.12 126 SER B O 1
ATOM 2047 N N . GLY B 1 127 ? -6.191 16.891 -3.316 1 97.75 127 GLY B N 1
ATOM 2048 C CA . GLY B 1 127 ? -6.543 16.781 -1.91 1 97.75 127 GLY B CA 1
ATOM 2049 C C . GLY B 1 127 ? -6.793 18.125 -1.25 1 97.75 127 GLY B C 1
ATOM 2050 O O . GLY B 1 127 ? -6.441 19.172 -1.802 1 97.75 127 GLY B O 1
ATOM 2051 N N . THR B 1 128 ? -7.504 18.047 -0.171 1 98.19 128 THR B N 1
ATOM 2052 C CA . THR B 1 128 ? -7.77 19.203 0.663 1 98.19 128 THR B CA 1
ATOM 2053 C C . THR B 1 128 ? -7.34 18.953 2.105 1 98.19 128 THR B C 1
ATOM 2055 O O . THR B 1 128 ? -7.25 17.797 2.535 1 98.19 128 THR B O 1
ATOM 2058 N N . ILE B 1 129 ? -7.051 19.984 2.793 1 98.19 129 ILE B N 1
ATOM 2059 C CA . ILE B 1 129 ? -6.754 19.938 4.219 1 98.19 129 ILE B CA 1
ATOM 2060 C C . ILE B 1 129 ? -7.684 20.891 4.973 1 98.19 129 ILE B C 1
ATOM 2062 O O . ILE B 1 129 ? -7.785 22.062 4.625 1 98.19 129 ILE B O 1
ATOM 2066 N N . ASP B 1 130 ? -8.32 20.344 5.918 1 97.25 130 ASP B N 1
ATOM 2067 C CA . ASP B 1 130 ? -9.188 21.125 6.793 1 97.25 130 ASP B CA 1
ATOM 2068 C C . ASP B 1 130 ? -8.695 21.078 8.242 1 97.25 130 ASP B C 1
ATOM 2070 O O . ASP B 1 130 ? -8.023 20.125 8.641 1 97.25 130 ASP B O 1
ATOM 2074 N N . THR B 1 131 ? -9.023 22.125 8.969 1 97.06 131 THR B N 1
ATOM 2075 C CA . THR B 1 131 ? -8.68 22.156 10.383 1 97.06 131 THR B CA 1
ATOM 2076 C C . THR B 1 131 ? -9.938 22.312 11.234 1 97.06 131 THR B C 1
ATOM 2078 O O . THR B 1 131 ? -10.844 23.062 10.883 1 97.06 131 THR B O 1
ATOM 2081 N N . ILE B 1 132 ? -10.023 21.625 12.25 1 96.25 132 ILE B N 1
ATOM 2082 C CA . ILE B 1 132 ? -11.094 21.734 13.234 1 96.25 132 ILE B CA 1
ATOM 2083 C C . ILE B 1 132 ? -10.508 22.109 14.594 1 96.25 132 ILE B C 1
ATOM 2085 O O . ILE B 1 132 ? -9.562 21.484 15.062 1 96.25 132 ILE B O 1
ATOM 2089 N N . GLU B 1 133 ? -11.062 23.172 15.234 1 90.81 133 GLU B N 1
ATOM 2090 C CA . GLU B 1 133 ? -10.609 23.578 16.562 1 90.81 133 GLU B CA 1
ATOM 2091 C C . GLU B 1 133 ? -11.125 22.625 17.641 1 90.81 133 GLU B C 1
ATOM 2093 O O . GLU B 1 133 ? -12.266 22.172 17.578 1 90.81 133 GLU B O 1
ATOM 2098 N N . HIS B 1 134 ? -10.094 21.812 18.188 1 70.5 134 HIS B N 1
ATOM 2099 C CA . HIS B 1 134 ? -10.547 21.047 19.344 1 70.5 134 HIS B CA 1
ATOM 2100 C C . HIS B 1 134 ? -10.25 21.797 20.641 1 70.5 134 HIS B C 1
ATOM 2102 O O . HIS B 1 134 ? -9.125 22.25 20.859 1 70.5 134 HIS B O 1
ATOM 2108 N N . VAL B 1 135 ? -11.367 22.609 21.156 1 50.75 135 VAL B N 1
ATOM 2109 C CA . VAL B 1 135 ? -11.344 23.203 22.484 1 50.75 135 VAL B CA 1
ATOM 2110 C C . VAL B 1 135 ? -11.297 22.109 23.547 1 50.75 135 VAL B C 1
ATOM 2112 O O . VAL B 1 135 ? -11.898 21.047 23.359 1 50.75 135 VAL B O 1
#